Protein AF-0000000079810334 (afdb_homodimer)

Secondary structure (DSSP, 8-state):
------EEEEEEEEEES-HHHHHHHHHHHHHTTS-SEEEEEEEEEEEEETTEEEEEEEEEEEEEE-GGGHHHHHHHHHHH-SSSS---EEEEEEE-HHHHHHHHHHH-TT-/------EEEEEEEEEES-HHHHHHHHHHHHHTTS-SEEEEEEEEEEEEETTEEEEEEEEEEEEEE-GGGHHHHHHHHHHH-SSSS---EEEEEEE-HHHHHHHHHHH-TT-

Sequence (222 aa):
MTSALDAQIAVVTTTMGDAAAAHRLASGAVQARLAACVQVEAITSHYVWQGVQQAEAEWRLVCKTLLSAAPALRDWLRAQHPYEVPQLLTHAVQAEQDYVQWVAQQVDPLRMTSALDAQIAVVTTTMGDAAAAHRLASGAVQARLAACVQVEAITSHYVWQGVQQAEAEWRLVCKTLLSAAPALRDWLRAQHPYEVPQLLTHAVQAEQDYVQWVAQQVDPLR

Structure (mmCIF, N/CA/C/O backbone):
data_AF-0000000079810334-model_v1
#
loop_
_entity.id
_entity.type
_entity.pdbx_description
1 polymer 'Periplasmic divalent cation tolerance protein'
#
loop_
_atom_site.group_PDB
_atom_site.id
_atom_site.type_symbol
_atom_site.label_atom_id
_atom_site.label_alt_id
_atom_site.label_comp_id
_atom_site.label_asym_id
_atom_site.label_entity_id
_atom_site.label_seq_id
_atom_site.pdbx_PDB_ins_code
_atom_site.Cartn_x
_atom_site.Cartn_y
_atom_site.Cartn_z
_atom_site.occupancy
_atom_site.B_iso_or_equiv
_atom_site.auth_seq_id
_atom_site.auth_comp_id
_atom_site.auth_asym_id
_atom_site.auth_atom_id
_atom_site.pdbx_PDB_model_num
ATOM 1 N N . MET A 1 1 ? 21.141 7.754 26.281 1 35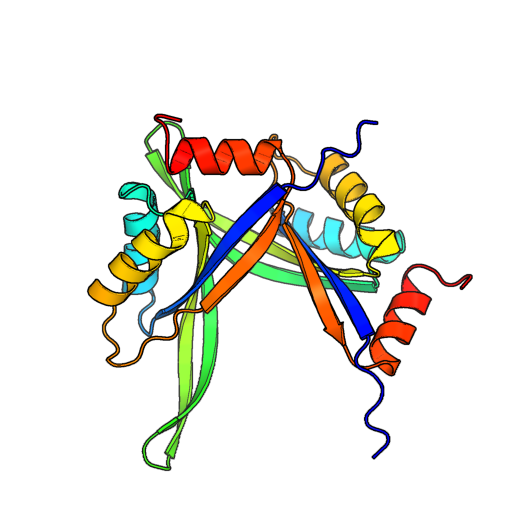.88 1 MET A N 1
ATOM 2 C CA . MET A 1 1 ? 20.484 8.008 25 1 35.88 1 MET A CA 1
ATOM 3 C C . MET A 1 1 ? 18.984 8.156 25.172 1 35.88 1 MET A C 1
ATOM 5 O O . MET A 1 1 ? 18.312 7.25 25.672 1 35.88 1 MET A O 1
ATOM 9 N N . THR A 1 2 ? 18.469 9.305 25.516 1 42.72 2 THR A N 1
ATOM 10 C CA . THR A 1 2 ? 17.094 9.562 25.922 1 42.72 2 THR A CA 1
ATOM 11 C C . THR A 1 2 ? 16.109 8.805 25.031 1 42.72 2 THR A C 1
ATOM 13 O O . THR A 1 2 ? 16.203 8.883 23.812 1 42.72 2 THR A O 1
ATOM 16 N N . SER A 1 3 ? 15.781 7.641 25.281 1 45.09 3 SER A N 1
ATOM 17 C CA . SER A 1 3 ? 14.766 6.758 24.719 1 45.09 3 SER A CA 1
ATOM 18 C C . SER A 1 3 ? 13.547 7.547 24.25 1 45.09 3 SER A C 1
ATOM 20 O O . SER A 1 3 ? 12.734 7.984 25.062 1 45.09 3 SER A O 1
ATOM 22 N N . ALA A 1 4 ? 13.734 8.656 23.484 1 51.31 4 ALA A N 1
ATOM 23 C CA . ALA A 1 4 ? 12.672 9.586 23.094 1 51.31 4 ALA A CA 1
ATOM 24 C C . ALA A 1 4 ? 11.391 8.844 22.75 1 51.31 4 ALA A C 1
ATOM 26 O O . ALA A 1 4 ? 11.438 7.766 22.141 1 51.31 4 ALA A O 1
ATOM 27 N N . LEU A 1 5 ? 10.453 8.977 23.609 1 59.34 5 LEU A N 1
ATOM 28 C CA . LEU A 1 5 ? 9.094 8.453 23.578 1 59.34 5 LEU A CA 1
ATOM 29 C C . LEU A 1 5 ? 8.562 8.414 22.156 1 59.34 5 LEU A C 1
ATOM 31 O O . LEU A 1 5 ? 8.539 9.438 21.469 1 59.34 5 LEU A O 1
ATOM 35 N N . ASP A 1 6 ? 8.641 7.266 21.469 1 69.38 6 ASP A N 1
ATOM 36 C CA . ASP A 1 6 ? 8.117 6.988 20.141 1 69.38 6 ASP A CA 1
ATOM 37 C C . ASP A 1 6 ? 6.73 7.594 19.953 1 69.38 6 ASP A C 1
ATOM 39 O O . ASP A 1 6 ? 5.891 7.508 20.859 1 69.38 6 ASP A O 1
ATOM 43 N N . ALA A 1 7 ? 6.582 8.711 19.203 1 92.12 7 ALA A N 1
ATOM 44 C CA . ALA A 1 7 ? 5.301 9.258 18.75 1 92.12 7 ALA A CA 1
ATOM 45 C C . ALA A 1 7 ? 4.879 8.633 17.422 1 92.12 7 ALA A C 1
ATOM 47 O O . ALA A 1 7 ? 5.477 7.656 16.984 1 92.12 7 ALA A O 1
ATOM 48 N N . GLN A 1 8 ? 3.648 9.086 17.047 1 96.75 8 GLN A N 1
ATOM 49 C CA . GLN A 1 8 ? 3.148 8.484 15.812 1 96.75 8 GLN A CA 1
ATOM 50 C C . GLN A 1 8 ? 2.875 9.547 14.75 1 96.75 8 GLN A C 1
ATOM 52 O O . GLN A 1 8 ? 2.559 10.688 15.078 1 96.75 8 GLN A O 1
ATOM 57 N N . ILE A 1 9 ? 3.045 9.219 13.539 1 97.69 9 ILE A N 1
ATOM 58 C CA . ILE A 1 9 ? 2.543 9.977 12.398 1 97.69 9 ILE A CA 1
ATOM 59 C C . ILE A 1 9 ? 1.627 9.094 11.555 1 97.69 9 ILE A C 1
ATOM 61 O O . ILE A 1 9 ? 1.505 7.891 11.812 1 97.69 9 ILE A O 1
ATOM 65 N N . ALA A 1 10 ? 0.952 9.75 10.625 1 98.31 10 ALA A N 1
ATOM 66 C CA . ALA A 1 10 ? 0.112 9.023 9.68 1 98.31 10 ALA A CA 1
ATOM 67 C C . ALA A 1 10 ? 0.822 8.844 8.336 1 98.31 10 ALA A C 1
ATOM 69 O O 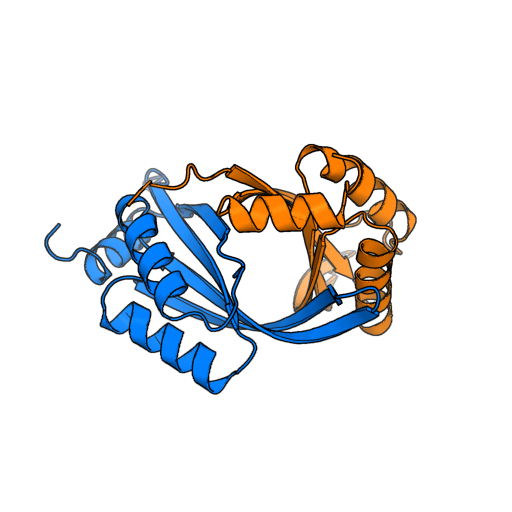. ALA A 1 10 ? 1.494 9.766 7.859 1 98.31 10 ALA A O 1
ATOM 70 N N . VAL A 1 11 ? 0.626 7.711 7.758 1 98.75 11 VAL A N 1
ATOM 71 C CA . VAL A 1 11 ? 1.013 7.461 6.371 1 98.75 11 VAL A CA 1
ATOM 72 C C . VAL A 1 11 ? -0.231 7.191 5.527 1 98.75 11 VAL A C 1
ATOM 74 O O . VAL A 1 11 ? -1.013 6.289 5.836 1 98.75 11 VAL A O 1
ATOM 77 N N . VAL A 1 12 ? -0.446 8.039 4.52 1 98.69 12 VAL A N 1
ATOM 78 C CA . VAL A 1 12 ? -1.525 7.863 3.555 1 98.69 12 VAL A CA 1
ATOM 79 C C . VAL A 1 12 ? -0.948 7.426 2.209 1 98.69 12 VAL A C 1
ATOM 81 O O . VAL A 1 12 ? -0.05 8.078 1.671 1 98.69 12 VAL A O 1
ATOM 84 N N . THR A 1 13 ? -1.47 6.297 1.698 1 98.75 13 THR A N 1
ATOM 85 C CA . THR A 1 13 ? -0.97 5.773 0.431 1 98.75 13 THR A CA 1
ATOM 86 C C . THR A 1 13 ? -2.078 5.75 -0.618 1 98.75 13 THR A C 1
ATOM 88 O O . THR A 1 13 ? -3.221 5.402 -0.314 1 98.75 13 THR A O 1
ATOM 91 N N . THR A 1 14 ? -1.746 6.168 -1.784 1 98.62 14 THR A N 1
ATOM 92 C CA . THR A 1 14 ? -2.633 6.094 -2.939 1 98.62 14 THR A CA 1
ATOM 93 C C . THR A 1 14 ? -1.849 5.754 -4.203 1 98.62 14 THR A C 1
ATOM 95 O O . THR A 1 14 ? -0.631 5.566 -4.152 1 98.62 14 THR A O 1
ATOM 98 N N . THR A 1 15 ? -2.566 5.496 -5.301 1 98.25 15 THR A N 1
ATOM 99 C CA . THR A 1 15 ? -1.93 5.137 -6.562 1 98.25 15 THR A CA 1
ATOM 100 C C . THR A 1 15 ? -2.529 5.934 -7.719 1 98.25 15 THR A C 1
ATOM 102 O O . THR A 1 15 ? -3.711 6.285 -7.688 1 98.25 15 THR A O 1
ATOM 105 N N . MET A 1 16 ? -1.657 6.25 -8.648 1 97.31 16 MET A N 1
ATOM 106 C CA . MET A 1 16 ? -2.039 6.961 -9.859 1 97.31 16 MET A CA 1
ATOM 107 C C . MET A 1 16 ? -1.659 6.16 -11.102 1 97.31 16 MET A C 1
ATOM 109 O O . MET A 1 16 ? -0.643 5.461 -11.109 1 97.31 16 MET A O 1
ATOM 113 N N . GLY A 1 17 ? -2.457 6.379 -12.18 1 97.12 17 GLY A N 1
ATOM 114 C CA . GLY A 1 17 ? -2.178 5.668 -13.422 1 97.12 17 GLY A CA 1
ATOM 115 C C . GLY A 1 17 ? -1.241 6.426 -14.344 1 97.12 17 GLY A C 1
ATOM 116 O O . GLY A 1 17 ? -0.851 5.918 -15.398 1 97.12 17 GLY A O 1
ATOM 117 N N . ASP A 1 18 ? -0.857 7.684 -13.922 1 96.62 18 ASP A N 1
ATOM 118 C CA . ASP A 1 18 ? -0.036 8.578 -14.742 1 96.62 18 ASP A CA 1
ATOM 119 C C . ASP A 1 18 ? 1.112 9.164 -13.922 1 96.62 18 ASP A C 1
ATOM 121 O O . ASP A 1 18 ? 0.895 9.711 -12.844 1 96.62 18 ASP A O 1
ATOM 125 N N . ALA A 1 19 ? 2.295 8.992 -14.508 1 97.5 19 ALA A N 1
ATOM 126 C CA . ALA A 1 19 ? 3.486 9.406 -13.773 1 97.5 19 ALA A CA 1
ATOM 127 C C . ALA A 1 19 ? 3.48 10.914 -13.531 1 97.5 19 ALA A C 1
ATOM 129 O O . ALA A 1 19 ? 3.758 11.367 -12.414 1 97.5 19 ALA A O 1
ATOM 130 N N . ALA A 1 20 ? 3.258 11.695 -14.562 1 97.88 20 ALA A N 1
ATOM 131 C CA . ALA A 1 20 ? 3.268 13.148 -14.438 1 97.88 20 ALA A CA 1
ATOM 132 C C . ALA A 1 20 ? 2.223 13.617 -13.422 1 97.88 20 ALA A C 1
ATOM 134 O O . ALA A 1 20 ? 2.49 14.508 -12.609 1 97.88 20 ALA A O 1
ATOM 135 N N . ALA A 1 21 ? 1.07 13.031 -13.477 1 97.06 21 ALA A N 1
ATOM 136 C CA . ALA A 1 21 ? 0.009 13.367 -12.523 1 97.06 21 ALA A CA 1
ATOM 137 C C . ALA A 1 21 ? 0.42 13.016 -11.102 1 97.06 21 ALA A C 1
ATOM 139 O O . ALA A 1 21 ? 0.143 13.773 -10.164 1 97.06 21 ALA A O 1
ATOM 140 N N . ALA A 1 22 ? 1.037 11.836 -10.938 1 98.19 22 ALA A N 1
ATOM 141 C CA . ALA A 1 22 ? 1.499 11.414 -9.617 1 98.19 22 ALA A CA 1
ATOM 142 C C . ALA A 1 22 ? 2.455 12.445 -9.016 1 98.19 22 ALA A C 1
ATOM 144 O O . ALA A 1 22 ? 2.311 12.82 -7.852 1 98.19 22 ALA A O 1
ATOM 145 N N . HIS A 1 23 ? 3.395 12.867 -9.797 1 98.44 23 HIS A N 1
ATOM 146 C CA . HIS A 1 23 ? 4.379 13.828 -9.312 1 98.44 23 HIS A CA 1
ATOM 147 C C . HIS A 1 23 ? 3.738 15.188 -9.047 1 98.44 23 HIS A C 1
ATOM 149 O O . HIS A 1 23 ? 4.094 15.859 -8.078 1 98.44 23 HIS A O 1
ATOM 155 N N . ARG A 1 24 ? 2.828 15.578 -9.867 1 98 24 ARG A N 1
ATOM 156 C CA . ARG A 1 24 ? 2.111 16.828 -9.641 1 98 24 ARG A CA 1
ATOM 157 C C . ARG A 1 24 ? 1.325 16.781 -8.336 1 98 24 ARG A C 1
ATOM 159 O O . ARG A 1 24 ? 1.332 17.75 -7.566 1 98 24 ARG A O 1
ATOM 166 N N . LEU A 1 25 ? 0.658 15.695 -8.156 1 97.81 25 LEU A N 1
ATOM 167 C CA . LEU A 1 25 ? -0.123 15.531 -6.938 1 97.81 25 LEU A CA 1
ATOM 168 C C . LEU A 1 25 ? 0.78 15.539 -5.707 1 97.81 25 LEU A C 1
ATOM 170 O O . LEU A 1 25 ? 0.439 16.141 -4.688 1 97.81 25 LEU A O 1
ATOM 174 N N . ALA A 1 26 ? 1.918 14.852 -5.809 1 98.56 26 ALA A N 1
ATOM 175 C CA . ALA A 1 26 ? 2.883 14.82 -4.711 1 98.56 26 ALA A CA 1
ATOM 176 C C . ALA A 1 26 ? 3.35 16.219 -4.348 1 98.56 26 ALA A C 1
ATOM 178 O O . ALA A 1 26 ? 3.291 16.625 -3.182 1 98.56 26 ALA A O 1
ATOM 179 N N . SER A 1 27 ? 3.76 16.938 -5.367 1 98.5 27 SER A N 1
ATOM 180 C CA . SER A 1 27 ? 4.215 18.297 -5.16 1 98.5 27 SER A CA 1
ATOM 181 C C . SER A 1 27 ? 3.098 19.188 -4.609 1 98.5 27 SER A C 1
ATOM 183 O O . SER A 1 27 ? 3.328 20 -3.721 1 98.5 27 SER A O 1
ATOM 185 N N . GLY A 1 28 ? 1.933 19.016 -5.105 1 98.31 28 GLY A N 1
ATOM 186 C CA . GLY A 1 28 ? 0.787 19.781 -4.66 1 98.31 28 GLY A CA 1
ATOM 187 C C . GLY A 1 28 ? 0.45 19.562 -3.197 1 98.31 28 GLY A C 1
ATOM 188 O O . GLY A 1 28 ? 0.139 20.516 -2.477 1 98.31 28 GLY A O 1
ATOM 189 N N . ALA A 1 29 ? 0.488 18.344 -2.713 1 98.5 29 ALA A N 1
ATOM 190 C CA . ALA A 1 29 ? 0.175 18.016 -1.325 1 98.5 29 ALA A CA 1
ATOM 191 C C . ALA A 1 29 ? 1.155 18.688 -0.367 1 98.5 29 ALA A C 1
ATOM 193 O O . ALA A 1 29 ? 0.759 19.172 0.693 1 98.5 29 ALA A O 1
ATOM 194 N N . VAL A 1 30 ? 2.416 18.688 -0.793 1 98.56 30 VAL A N 1
ATOM 195 C CA . VAL A 1 30 ? 3.449 19.297 0.035 1 98.56 30 VAL A 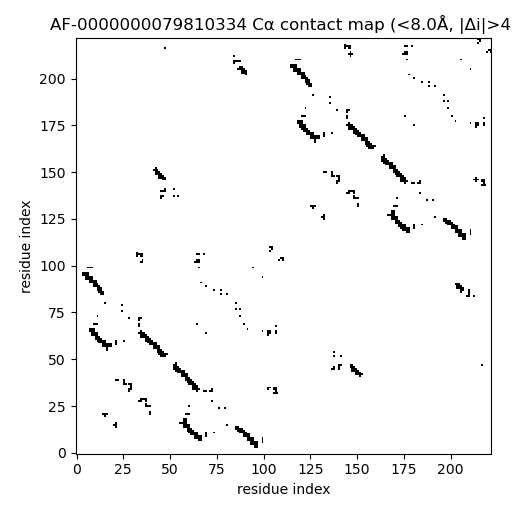CA 1
ATOM 196 C C . VAL A 1 30 ? 3.287 20.812 0.031 1 98.56 30 VAL A C 1
ATOM 198 O O . VAL A 1 30 ? 3.348 21.453 1.084 1 98.56 30 VAL A O 1
ATOM 201 N N . GLN A 1 31 ? 3.014 21.375 -1.113 1 97.94 31 GLN A N 1
ATOM 202 C CA . GLN A 1 31 ? 2.852 22.812 -1.244 1 97.94 31 GLN A CA 1
ATOM 203 C C . GLN A 1 31 ? 1.64 23.297 -0.457 1 97.94 31 GLN A C 1
ATOM 205 O O . GLN A 1 31 ? 1.667 24.391 0.121 1 97.94 31 GLN A O 1
ATOM 210 N N . ALA A 1 32 ? 0.596 22.531 -0.434 1 97.31 32 ALA A N 1
ATOM 211 C CA . ALA A 1 32 ? -0.634 22.875 0.277 1 97.31 32 ALA A CA 1
ATOM 212 C C . ALA A 1 32 ? -0.489 22.625 1.775 1 97.31 32 ALA A C 1
ATOM 214 O O . ALA A 1 32 ? -1.427 22.844 2.543 1 97.31 32 ALA A O 1
ATOM 215 N N . ARG A 1 33 ? 0.674 22.016 2.223 1 97.81 33 ARG A N 1
ATOM 216 C CA . ARG A 1 33 ? 1.001 21.703 3.609 1 97.81 33 ARG A CA 1
ATOM 217 C C . ARG A 1 33 ? 0.062 20.641 4.168 1 97.81 33 ARG A C 1
ATOM 219 O O . ARG A 1 33 ? -0.302 20.672 5.344 1 97.81 33 ARG A O 1
ATOM 226 N N . LEU A 1 34 ? -0.36 19.781 3.25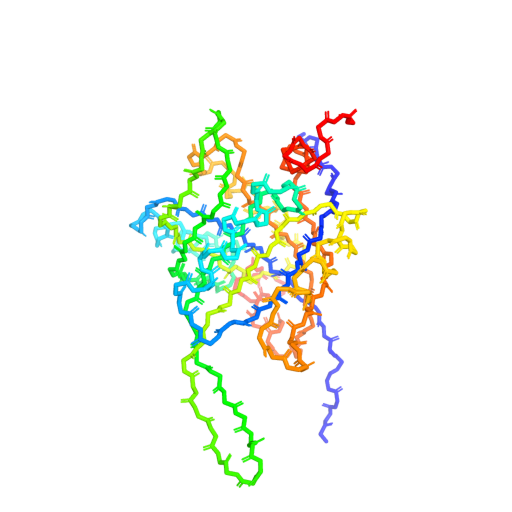8 1 98.38 34 LEU A N 1
ATOM 227 C CA . LEU A 1 34 ? -1.201 18.656 3.668 1 98.38 34 LEU A CA 1
ATOM 228 C C . LEU A 1 34 ? -0.352 17.438 4.02 1 98.38 34 LEU A C 1
ATOM 230 O O . LEU A 1 34 ? -0.777 16.594 4.801 1 98.38 34 LEU A O 1
ATOM 234 N N . ALA A 1 35 ? 0.812 17.344 3.449 1 98.75 35 ALA A N 1
ATOM 235 C CA . ALA A 1 35 ? 1.829 16.344 3.748 1 98.75 35 ALA A CA 1
ATOM 236 C C . ALA A 1 35 ? 3.203 16.984 3.91 1 98.75 35 ALA A C 1
ATOM 238 O O . ALA A 1 35 ? 3.527 17.953 3.223 1 98.75 35 ALA A O 1
ATOM 239 N N . ALA A 1 36 ? 3.986 16.406 4.836 1 98.75 36 ALA A N 1
ATOM 240 C CA . ALA A 1 36 ? 5.344 16.906 5.027 1 98.75 36 ALA A CA 1
ATOM 241 C C . ALA A 1 36 ? 6.285 16.375 3.949 1 98.75 36 ALA A C 1
ATOM 243 O O . ALA A 1 36 ? 7.223 17.062 3.539 1 98.75 36 ALA A O 1
ATOM 244 N N . CYS A 1 37 ? 6.066 15.227 3.508 1 98.69 37 CYS A N 1
ATOM 245 C CA . CYS A 1 37 ? 6.871 14.5 2.533 1 98.69 37 CYS A CA 1
ATOM 246 C C . CYS A 1 37 ? 6.023 13.5 1.762 1 98.69 37 CYS A C 1
ATOM 248 O O . CYS A 1 37 ? 5.184 12.812 2.346 1 98.69 37 CYS A O 1
ATOM 250 N N . VAL A 1 38 ? 6.219 13.445 0.47 1 98.81 38 VAL A N 1
ATOM 251 C CA . VAL A 1 38 ? 5.551 12.453 -0.37 1 98.81 38 VAL A CA 1
ATOM 252 C C . VAL A 1 38 ? 6.578 11.742 -1.248 1 98.81 38 VAL A C 1
ATOM 254 O O . VAL A 1 38 ? 7.355 12.391 -1.954 1 98.81 38 VAL A O 1
ATOM 257 N N . GLN A 1 39 ? 6.609 10.414 -1.177 1 98.62 39 GLN A N 1
ATOM 258 C CA . GLN A 1 39 ? 7.43 9.578 -2.049 1 98.62 39 GLN A CA 1
ATOM 259 C C . GLN A 1 39 ? 6.59 8.961 -3.168 1 98.62 39 GLN A C 1
ATOM 261 O O . GLN A 1 39 ? 5.441 8.57 -2.947 1 98.62 39 GLN A O 1
ATOM 266 N N . VAL A 1 40 ? 7.16 8.906 -4.371 1 98.69 40 VAL A N 1
ATOM 267 C CA . VAL A 1 40 ? 6.512 8.289 -5.527 1 98.69 40 VAL A CA 1
ATOM 268 C C . VAL A 1 40 ? 7.312 7.074 -5.984 1 98.69 40 VAL A C 1
ATOM 270 O O . VAL A 1 40 ? 8.531 7.156 -6.164 1 98.69 40 VAL A O 1
ATOM 273 N N . GLU A 1 41 ? 6.605 5.945 -6.109 1 98 41 GLU A N 1
ATOM 274 C CA . GLU A 1 41 ? 7.234 4.691 -6.512 1 98 41 GLU A CA 1
ATOM 275 C C . GLU A 1 41 ? 6.496 4.055 -7.688 1 98 41 GLU A C 1
ATOM 277 O O . GLU A 1 41 ? 5.266 4.062 -7.727 1 98 41 GLU A O 1
ATOM 282 N N . ALA A 1 42 ? 7.324 3.537 -8.633 1 98.12 42 ALA A N 1
ATOM 283 C CA . ALA A 1 42 ? 6.711 2.777 -9.719 1 98.12 42 ALA A CA 1
ATOM 284 C C . ALA A 1 42 ? 6.328 1.373 -9.258 1 98.12 42 ALA A C 1
ATOM 286 O O . ALA A 1 42 ? 7.117 0.694 -8.594 1 98.12 42 ALA A O 1
ATOM 287 N N . ILE A 1 43 ? 5.09 0.958 -9.648 1 98.31 43 ILE A N 1
ATOM 288 C CA . ILE A 1 43 ? 4.594 -0.369 -9.305 1 98.31 43 ILE A CA 1
ATOM 289 C C . ILE A 1 43 ? 3.801 -0.947 -10.477 1 98.31 43 ILE A C 1
ATOM 291 O O . ILE A 1 43 ? 3.541 -0.252 -11.461 1 98.31 43 ILE A O 1
ATOM 295 N N . THR A 1 44 ? 3.525 -2.205 -10.391 1 98.56 44 THR A N 1
ATOM 296 C CA . THR A 1 44 ? 2.531 -2.857 -11.234 1 98.56 44 THR A CA 1
ATOM 297 C C . THR A 1 44 ? 1.359 -3.363 -10.398 1 98.56 44 THR A C 1
ATOM 299 O O . THR A 1 44 ? 1.556 -4.082 -9.414 1 98.56 44 THR A O 1
ATOM 302 N N . SER A 1 45 ? 0.174 -3 -10.758 1 98.31 45 SER A N 1
ATOM 303 C CA . SER A 1 45 ? -1.022 -3.438 -10.047 1 98.31 45 SER A CA 1
ATOM 304 C C . SER A 1 45 ? -1.744 -4.543 -10.812 1 98.31 45 SER A C 1
ATOM 306 O O . SER A 1 45 ? -2.006 -4.41 -12.008 1 98.31 45 SER A O 1
ATOM 308 N N . HIS A 1 46 ? -2.09 -5.605 -10.109 1 98.69 46 HIS A N 1
ATOM 309 C CA . HIS A 1 46 ? -2.877 -6.715 -10.633 1 98.69 46 HIS A CA 1
ATOM 310 C C . HIS A 1 46 ? -4.273 -6.742 -10.023 1 98.69 46 HIS A C 1
ATOM 312 O O . HIS A 1 46 ? -4.418 -6.684 -8.797 1 98.69 46 HIS A O 1
ATOM 318 N N . TYR A 1 47 ? -5.246 -6.859 -10.82 1 97.31 47 TYR A N 1
ATOM 319 C CA . TYR A 1 47 ? -6.641 -6.941 -10.398 1 97.31 47 TYR A CA 1
ATOM 320 C C . TYR A 1 47 ? -7.523 -7.453 -11.523 1 97.31 47 TYR A C 1
ATOM 322 O O . TYR A 1 47 ? -7.051 -7.672 -12.641 1 97.31 47 TYR A O 1
ATOM 330 N N . VAL A 1 48 ? -8.797 -7.699 -11.219 1 95.44 48 VAL A N 1
ATOM 331 C CA . VAL A 1 48 ? -9.766 -8.109 -12.234 1 95.44 48 VAL A CA 1
ATOM 332 C C . VAL A 1 48 ? -10.789 -7 -12.453 1 95.44 48 VAL A C 1
ATOM 334 O O . VAL A 1 48 ? -11.305 -6.422 -11.492 1 95.44 48 VAL A O 1
ATOM 337 N N . TRP A 1 49 ? -10.953 -6.652 -13.68 1 90.69 49 TRP A N 1
ATOM 338 C CA . TRP A 1 49 ? -11.93 -5.656 -14.094 1 90.69 49 TRP A CA 1
ATOM 339 C C . TRP A 1 49 ? -12.836 -6.207 -15.188 1 90.69 49 TRP A C 1
ATOM 341 O O . TRP A 1 49 ? -12.375 -6.527 -16.281 1 90.69 49 TRP A O 1
ATOM 351 N N . GLN A 1 50 ? -14.156 -6.277 -14.797 1 89.56 50 GLN A N 1
ATOM 352 C CA . GLN A 1 50 ? -15.141 -6.828 -15.727 1 89.56 50 GLN A CA 1
ATOM 353 C C . GLN A 1 50 ? -14.734 -8.219 -16.203 1 89.56 50 GLN A C 1
ATOM 355 O O . GLN A 1 50 ? -14.75 -8.508 -17.391 1 89.56 50 GLN A O 1
ATOM 360 N N . GLY A 1 51 ? -14.141 -8.961 -15.375 1 90.81 51 GLY A N 1
ATOM 361 C CA . GLY A 1 51 ? -13.812 -10.359 -15.602 1 90.81 51 GLY A CA 1
ATOM 362 C C . GLY A 1 51 ? -12.461 -10.555 -16.266 1 90.81 51 GLY A C 1
ATOM 363 O O . GLY A 1 51 ? -12.031 -11.688 -16.484 1 90.81 51 GLY A O 1
ATOM 364 N N . VAL A 1 52 ? -11.789 -9.5 -16.547 1 94.88 52 VAL A N 1
ATOM 365 C CA . VAL A 1 52 ? -10.523 -9.594 -17.266 1 94.88 52 VAL A CA 1
ATOM 366 C C . VAL A 1 52 ? -9.375 -9.25 -16.328 1 94.88 52 VAL A C 1
ATOM 368 O O . VAL A 1 52 ? -9.43 -8.258 -15.594 1 94.88 52 VAL A O 1
ATOM 371 N N . GLN A 1 53 ? -8.359 -10.102 -16.359 1 96.19 53 GLN A N 1
ATOM 372 C CA . GLN A 1 53 ? -7.148 -9.867 -15.578 1 96.19 53 GLN A CA 1
ATOM 373 C C . GLN A 1 53 ? -6.395 -8.641 -16.078 1 96.19 53 GLN A C 1
ATOM 375 O O . GLN A 1 53 ? -6.121 -8.523 -17.281 1 96.19 53 GLN A O 1
ATOM 380 N N . GLN A 1 54 ? -6.102 -7.73 -15.109 1 96.31 54 GLN A N 1
ATOM 381 C CA . GLN A 1 54 ? -5.324 -6.539 -15.43 1 96.31 54 GLN A CA 1
ATOM 382 C C . GLN A 1 54 ? -3.951 -6.578 -14.766 1 96.31 54 GLN A C 1
ATOM 384 O O . GLN A 1 54 ? -3.816 -7.066 -13.641 1 96.31 54 GLN A O 1
ATOM 389 N N . ALA A 1 55 ? -2.959 -6.156 -15.5 1 97.44 55 ALA A N 1
ATOM 390 C CA . ALA A 1 55 ? -1.633 -5.801 -15 1 97.44 55 ALA A CA 1
ATOM 391 C C . ALA A 1 55 ? -1.208 -4.422 -15.5 1 97.44 55 ALA A C 1
ATOM 393 O O . ALA A 1 55 ? -0.719 -4.289 -16.625 1 97.44 55 ALA A O 1
ATOM 394 N N . GLU A 1 56 ? -1.359 -3.418 -14.617 1 97.31 56 GLU A N 1
ATOM 395 C CA . GLU A 1 56 ? -1.176 -2.049 -15.086 1 97.3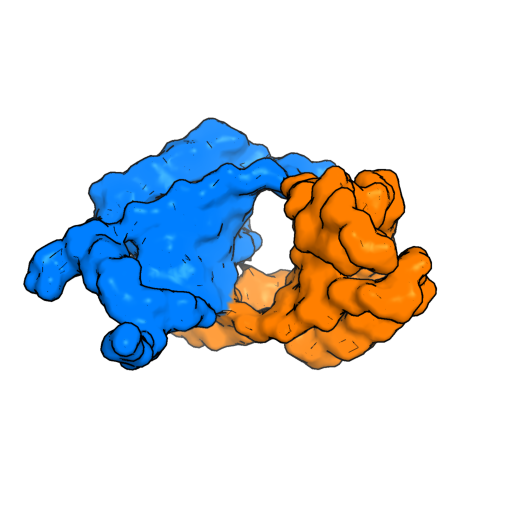1 56 GLU A CA 1
ATOM 396 C C . GLU A 1 56 ? -0.048 -1.352 -14.336 1 97.31 56 GLU A C 1
ATOM 398 O O . GLU A 1 56 ? 0.097 -1.528 -13.125 1 97.31 56 GLU A O 1
ATOM 403 N N . ALA A 1 57 ? 0.741 -0.61 -15.109 1 97.81 57 ALA A N 1
ATOM 404 C CA . ALA A 1 57 ? 1.702 0.283 -14.461 1 97.81 57 ALA A CA 1
ATOM 405 C C . ALA A 1 57 ? 0.99 1.355 -13.641 1 97.81 57 ALA A C 1
ATOM 407 O O . ALA A 1 57 ? 0.019 1.957 -14.109 1 97.81 57 ALA A O 1
ATOM 408 N N . GLU A 1 58 ? 1.4 1.496 -12.422 1 98.25 58 GLU A N 1
ATOM 409 C CA . GLU A 1 58 ? 0.918 2.551 -11.539 1 98.25 58 GLU A CA 1
ATOM 410 C C . GLU A 1 58 ? 2.068 3.195 -10.766 1 98.25 58 GLU A C 1
ATOM 412 O O . GLU A 1 58 ? 3.193 2.691 -10.789 1 98.25 58 GLU A O 1
ATOM 417 N N . TRP A 1 59 ? 1.771 4.344 -10.195 1 98.62 59 TRP A N 1
ATOM 418 C CA . TRP A 1 59 ? 2.688 5.059 -9.312 1 98.62 59 TRP A CA 1
ATOM 419 C C . TRP A 1 59 ? 2.068 5.258 -7.93 1 98.62 59 TRP A C 1
ATOM 421 O O . TRP A 1 59 ? 1.004 5.863 -7.801 1 98.62 59 TRP A O 1
ATOM 431 N N . ARG A 1 60 ? 2.719 4.695 -6.969 1 98.75 60 ARG A N 1
ATOM 432 C CA . ARG A 1 60 ? 2.244 4.781 -5.594 1 98.75 60 ARG A CA 1
ATOM 433 C C . ARG A 1 60 ? 2.785 6.027 -4.902 1 98.75 60 ARG A C 1
ATOM 435 O O . ARG A 1 60 ? 3.98 6.316 -4.98 1 98.75 60 ARG A O 1
ATOM 442 N N . LEU A 1 61 ? 1.929 6.809 -4.305 1 98.81 61 LEU A N 1
ATOM 443 C CA . LEU A 1 61 ? 2.311 7.914 -3.434 1 98.81 61 LEU A CA 1
ATOM 444 C C . LEU A 1 61 ? 2.275 7.488 -1.97 1 98.81 61 LEU A C 1
ATOM 446 O O . LEU A 1 61 ? 1.273 6.945 -1.5 1 98.81 61 LEU A O 1
ATOM 450 N N . VAL A 1 62 ? 3.348 7.652 -1.277 1 98.88 62 VAL A N 1
ATOM 451 C CA . VAL A 1 62 ? 3.451 7.422 0.16 1 98.88 62 VAL A CA 1
ATOM 452 C C . VAL A 1 62 ? 3.602 8.758 0.887 1 98.88 62 VAL A C 1
ATOM 454 O O . VAL A 1 62 ? 4.68 9.352 0.884 1 98.88 62 VAL A O 1
ATOM 457 N N . CYS A 1 63 ? 2.541 9.195 1.587 1 98.88 63 CYS A N 1
ATOM 458 C CA . CYS A 1 63 ? 2.469 10.531 2.168 1 98.88 63 CYS A CA 1
ATOM 459 C C . CYS A 1 63 ? 2.611 10.469 3.686 1 98.88 63 CYS A C 1
ATOM 461 O O . CYS A 1 63 ? 1.859 9.766 4.355 1 98.88 63 CYS A O 1
ATOM 463 N N . LYS A 1 64 ? 3.525 11.141 4.238 1 98.81 64 LYS A N 1
ATOM 464 C CA . LYS A 1 64 ? 3.691 11.273 5.684 1 98.81 64 LYS A CA 1
ATOM 465 C C . LYS A 1 64 ? 3.088 12.578 6.191 1 98.81 64 LYS A C 1
ATOM 467 O O . LYS A 1 64 ? 3.348 13.641 5.629 1 98.81 64 LYS A O 1
ATOM 472 N N . THR A 1 65 ? 2.236 12.531 7.164 1 98.44 65 THR A N 1
ATOM 473 C CA . THR A 1 65 ? 1.588 13.695 7.762 1 98.44 65 THR A CA 1
ATOM 474 C C . THR A 1 65 ? 1.237 13.438 9.219 1 98.44 65 THR A C 1
ATOM 476 O O . THR A 1 65 ? 1.597 12.391 9.773 1 98.44 65 THR A O 1
ATOM 479 N N . LEU A 1 66 ? 0.646 14.391 9.875 1 97.25 66 LEU A N 1
ATOM 480 C CA . LEU A 1 66 ? 0.162 14.203 11.242 1 97.25 66 LEU A CA 1
ATOM 481 C C . LEU A 1 66 ? -1.123 13.383 11.258 1 97.25 66 LEU A C 1
ATOM 483 O O . LEU A 1 66 ? -1.91 13.438 10.305 1 97.25 66 LEU A O 1
ATOM 487 N N . LEU A 1 67 ? -1.288 12.656 12.328 1 96.62 67 LEU A N 1
ATOM 488 C CA . LEU A 1 67 ? -2.537 11.922 12.5 1 96.62 67 LEU A CA 1
ATOM 489 C C . LEU A 1 67 ? -3.738 12.859 12.367 1 96.62 67 LEU A C 1
ATOM 491 O O . LEU A 1 67 ? -4.73 12.516 11.719 1 96.62 67 LEU A O 1
ATOM 495 N N . SER A 1 68 ? -3.645 14.047 12.93 1 95.44 68 SER A N 1
ATOM 496 C CA . SER A 1 68 ? -4.742 15.008 12.945 1 95.44 68 SER A CA 1
ATOM 497 C C . SER A 1 68 ? -4.977 15.602 11.555 1 95.44 68 SER A C 1
ATOM 499 O O . SER A 1 68 ? -6.066 16.094 11.266 1 95.44 68 SER A O 1
ATOM 501 N N . ALA A 1 69 ? -4.043 15.57 10.656 1 96.88 69 ALA A N 1
ATOM 502 C CA . ALA A 1 69 ? -4.137 16.188 9.336 1 96.88 69 ALA A CA 1
ATOM 503 C C . ALA A 1 69 ? -4.516 15.164 8.273 1 96.88 69 ALA A C 1
ATOM 505 O O . ALA A 1 69 ? -4.836 15.523 7.137 1 96.88 69 ALA A O 1
ATOM 506 N N . ALA A 1 70 ? -4.508 13.914 8.609 1 97.38 70 ALA A N 1
ATOM 507 C CA . ALA A 1 70 ? -4.707 12.82 7.656 1 97.38 70 ALA A CA 1
ATOM 508 C C . ALA A 1 70 ? -6.074 12.922 6.984 1 97.38 70 ALA A C 1
ATOM 510 O O . ALA A 1 70 ? -6.191 12.742 5.77 1 97.38 70 ALA A O 1
ATOM 511 N N . PRO A 1 71 ? -7.156 13.25 7.707 1 96.75 71 PRO A N 1
ATOM 512 C CA . PRO A 1 71 ? -8.461 13.359 7.043 1 96.75 71 PRO A CA 1
ATOM 513 C C . PRO A 1 71 ? -8.484 14.438 5.969 1 96.75 71 PRO A C 1
ATOM 515 O O . PRO A 1 71 ? -9.023 14.227 4.879 1 96.75 71 PRO A O 1
ATOM 518 N N . ALA A 1 72 ? -7.891 15.539 6.293 1 97.44 72 ALA A N 1
ATOM 519 C CA . ALA A 1 72 ? -7.855 16.625 5.309 1 97.44 72 ALA A CA 1
ATOM 520 C C . ALA A 1 72 ? -7.062 16.219 4.074 1 97.44 72 ALA A C 1
ATOM 522 O O . ALA A 1 72 ? -7.453 16.531 2.945 1 97.44 72 ALA A O 1
ATOM 523 N N . LEU A 1 73 ? -5.941 15.586 4.262 1 98.06 73 LEU A N 1
ATOM 524 C CA . LEU A 1 73 ? -5.133 15.086 3.15 1 98.06 73 LEU A CA 1
ATOM 525 C C . LEU A 1 73 ? -5.93 14.102 2.299 1 98.06 73 LEU A C 1
ATOM 527 O O . LEU A 1 73 ? -5.934 14.203 1.07 1 98.06 73 LEU A O 1
ATOM 531 N N . ARG A 1 74 ? -6.613 13.125 2.914 1 97.69 74 ARG A N 1
ATOM 532 C CA . ARG A 1 74 ? -7.402 12.133 2.188 1 97.69 74 ARG A CA 1
ATOM 533 C C . ARG A 1 74 ? -8.484 12.805 1.349 1 97.69 74 ARG A C 1
ATOM 535 O O . ARG A 1 74 ? -8.695 12.438 0.19 1 97.69 74 ARG A O 1
ATOM 542 N N . ASP A 1 75 ? -9.156 13.766 1.959 1 97.31 75 ASP A N 1
ATOM 543 C CA . ASP A 1 75 ? -10.203 14.492 1.244 1 97.31 75 ASP A CA 1
ATOM 544 C C . ASP A 1 75 ? -9.633 15.203 0.017 1 97.31 75 ASP A C 1
ATOM 546 O O . ASP A 1 75 ? -10.242 15.172 -1.056 1 97.31 75 ASP A O 1
ATOM 550 N N . TRP A 1 76 ? -8.562 15.844 0.21 1 97.88 76 TRP A N 1
ATOM 551 C CA . TRP A 1 76 ? -7.918 16.562 -0.882 1 97.88 76 TRP A CA 1
ATOM 552 C C . TRP A 1 76 ? -7.504 15.609 -1.994 1 97.88 76 TRP A C 1
ATOM 554 O O . TRP A 1 76 ? -7.75 15.875 -3.174 1 97.88 76 TRP A O 1
ATOM 564 N N . LEU A 1 77 ? -6.875 14.461 -1.631 1 97.69 77 LEU A N 1
ATOM 565 C CA . LEU A 1 77 ? -6.477 13.445 -2.6 1 97.69 77 LEU A CA 1
ATOM 566 C C . LEU A 1 77 ? -7.684 12.906 -3.354 1 97.69 77 LEU A C 1
ATOM 568 O O . LEU A 1 77 ? -7.629 12.719 -4.57 1 97.69 77 LEU A O 1
ATOM 572 N N . ARG A 1 78 ? -8.734 12.656 -2.629 1 96.69 78 ARG A N 1
ATOM 573 C CA . ARG A 1 78 ? -9.953 12.141 -3.24 1 96.69 78 ARG A CA 1
ATOM 574 C C . ARG A 1 78 ? -10.492 13.109 -4.285 1 96.69 78 ARG A C 1
ATOM 576 O O . ARG A 1 78 ? -10.891 12.695 -5.379 1 96.69 78 ARG A O 1
ATOM 583 N N . ALA A 1 79 ? -10.484 14.352 -3.945 1 96.81 79 ALA A N 1
ATOM 584 C CA . ALA A 1 79 ? -11.016 15.383 -4.832 1 96.81 79 ALA A CA 1
ATOM 585 C C . ALA A 1 79 ? -10.195 15.484 -6.109 1 96.81 79 ALA A C 1
ATOM 587 O O . ALA A 1 79 ? -10.719 15.828 -7.172 1 96.81 79 ALA A O 1
ATOM 588 N N . GLN A 1 80 ? -8.922 15.18 -6.062 1 95.31 80 GLN A N 1
ATOM 589 C CA . GLN A 1 80 ? -8.016 15.328 -7.199 1 95.31 80 GLN A CA 1
ATOM 590 C C . GLN A 1 80 ? -7.906 14.023 -7.984 1 95.31 80 GLN A C 1
ATOM 592 O O . GLN A 1 80 ? -7.309 13.984 -9.062 1 95.31 80 GLN A O 1
ATOM 597 N N . HIS A 1 81 ? -8.453 12.945 -7.469 1 95.38 81 HIS A N 1
ATOM 598 C CA . HIS A 1 81 ? -8.188 11.625 -8.031 1 95.38 81 HIS A CA 1
ATOM 599 C C . HIS A 1 81 ? -9.047 11.367 -9.266 1 95.38 81 HIS A C 1
ATOM 601 O O . HIS A 1 81 ? -10.25 11.648 -9.258 1 95.38 81 HIS A O 1
ATOM 607 N N . PRO A 1 82 ? -8.484 10.758 -10.258 1 94.62 82 PRO A N 1
ATOM 608 C CA . PRO A 1 82 ? -9.258 10.469 -11.469 1 94.62 82 PRO A CA 1
ATOM 609 C C . PRO A 1 82 ? -10.141 9.227 -11.32 1 94.62 82 PRO A C 1
ATOM 611 O O . PRO A 1 82 ? -11.07 9.023 -12.109 1 94.62 82 PRO A O 1
ATOM 614 N N . TYR A 1 83 ? -9.859 8.32 -10.359 1 93.81 83 TYR A N 1
ATOM 615 C CA . TYR A 1 83 ? -10.609 7.078 -10.195 1 93.81 83 TYR A CA 1
ATOM 616 C C . TYR A 1 83 ? -11.898 7.316 -9.422 1 93.81 83 TYR A C 1
ATOM 618 O O . TYR A 1 83 ? -11.922 8.125 -8.484 1 93.81 83 TYR A O 1
ATOM 626 N N . GLU A 1 84 ? -12.852 6.566 -9.742 1 91.62 84 GLU A N 1
ATOM 627 C CA . GLU A 1 84 ? -14.109 6.617 -9 1 91.62 84 GLU A CA 1
ATOM 628 C C . GLU A 1 84 ? -13.945 6.043 -7.594 1 91.62 84 GLU A C 1
ATOM 630 O O . GLU A 1 84 ? -14.453 6.605 -6.621 1 91.62 84 GLU A O 1
ATOM 635 N N . VAL A 1 85 ? -13.266 4.91 -7.477 1 94.5 85 VAL A N 1
ATOM 636 C CA . VAL A 1 85 ? -12.969 4.266 -6.203 1 94.5 85 VAL A CA 1
ATOM 637 C C . VAL A 1 85 ? -11.453 4.188 -6.004 1 94.5 85 VAL A C 1
ATOM 639 O O . VAL A 1 85 ? -10.844 3.143 -6.242 1 94.5 85 VAL A O 1
ATOM 642 N N . PRO A 1 86 ? -10.875 5.305 -5.523 1 96.38 86 PRO A N 1
ATOM 643 C CA . PRO A 1 86 ? -9.422 5.309 -5.363 1 96.38 86 PRO A CA 1
ATOM 644 C C . PRO A 1 86 ? -8.961 4.523 -4.137 1 96.38 86 PRO A C 1
ATOM 646 O O . PRO A 1 86 ? -9.664 4.477 -3.127 1 96.38 86 PRO A O 1
ATOM 649 N N . GLN A 1 87 ? -7.875 3.857 -4.246 1 97.06 87 GLN A N 1
ATOM 650 C CA . GLN A 1 87 ? -7.172 3.35 -3.074 1 97.06 87 GLN A CA 1
ATOM 651 C C . GLN A 1 87 ? -6.645 4.492 -2.213 1 97.06 87 GLN A C 1
ATOM 653 O O . GLN A 1 87 ? -5.766 5.246 -2.639 1 97.06 87 GLN A O 1
ATOM 658 N N . LEU A 1 88 ? -7.211 4.75 -1.107 1 97.94 88 LEU A N 1
ATOM 659 C CA . LEU A 1 88 ? -6.707 5.648 -0.074 1 97.94 88 LEU A CA 1
ATOM 660 C C . LEU A 1 88 ? -6.562 4.918 1.257 1 97.94 88 LEU A C 1
ATOM 662 O O . LEU A 1 88 ? -7.527 4.809 2.018 1 97.94 88 LEU A O 1
ATOM 666 N N . LEU A 1 89 ? -5.352 4.461 1.519 1 98.19 89 LEU A N 1
ATOM 667 C CA . LEU A 1 89 ? -5.062 3.697 2.727 1 98.19 89 LEU A CA 1
ATOM 668 C C . LEU A 1 89 ? -4.336 4.559 3.754 1 98.19 89 LEU A C 1
ATOM 670 O O . LEU A 1 89 ? -3.463 5.352 3.396 1 98.19 89 LEU A O 1
ATOM 674 N N . THR A 1 90 ? -4.738 4.461 4.98 1 98.12 90 THR A N 1
ATOM 675 C CA . THR A 1 90 ? -4.09 5.203 6.055 1 98.12 90 THR A CA 1
ATOM 676 C C . THR A 1 90 ? -3.668 4.27 7.184 1 98.12 90 THR A C 1
ATOM 678 O O . THR A 1 90 ? -4.422 3.371 7.566 1 98.12 90 THR A O 1
ATOM 681 N N . HIS A 1 91 ? -2.502 4.469 7.676 1 97 91 HIS A N 1
ATOM 682 C CA . HIS A 1 91 ? -2.094 3.785 8.898 1 97 91 HIS A CA 1
ATOM 683 C C . HIS A 1 91 ? -1.132 4.645 9.719 1 97 91 HIS A C 1
ATOM 685 O O . HIS A 1 91 ? -0.428 5.492 9.164 1 97 91 HIS A O 1
ATOM 691 N N . ALA A 1 92 ? -1.156 4.398 11.039 1 97.31 92 ALA A N 1
ATOM 692 C CA . ALA A 1 92 ? -0.236 5.07 11.953 1 97.31 92 ALA A CA 1
ATOM 693 C C . ALA A 1 92 ? 1.095 4.328 12.031 1 97.31 92 ALA A C 1
ATOM 695 O O . ALA A 1 92 ? 1.126 3.094 12.039 1 97.31 92 ALA A O 1
ATOM 696 N N . VAL A 1 93 ? 2.16 5.094 12.133 1 97 93 VAL A N 1
ATOM 697 C CA . VAL A 1 93 ? 3.492 4.52 12.289 1 97 93 VAL A CA 1
ATOM 698 C C . VAL A 1 93 ? 4.234 5.238 13.414 1 97 93 VAL A C 1
ATOM 700 O O . VAL A 1 93 ? 4.062 6.445 13.609 1 97 93 VAL A O 1
ATOM 703 N N . GLN A 1 94 ? 4.984 4.465 14.117 1 96.94 94 GLN A N 1
ATOM 704 C CA . GLN A 1 94 ? 5.836 5.066 15.141 1 96.94 94 GLN A CA 1
ATOM 705 C C . GLN A 1 94 ? 7.004 5.816 14.508 1 96.94 94 GLN A C 1
ATOM 707 O O . GLN A 1 94 ? 7.57 5.363 13.508 1 96.94 94 GLN A O 1
ATOM 712 N N . ALA A 1 95 ? 7.301 7.008 15.125 1 95.56 95 ALA A N 1
ATOM 713 C CA . ALA A 1 95 ? 8.438 7.809 14.672 1 95.56 95 ALA A CA 1
ATOM 714 C C . ALA A 1 95 ? 9.133 8.492 15.844 1 95.56 95 ALA A C 1
ATOM 716 O O . ALA A 1 95 ? 8.523 8.711 16.891 1 95.56 95 ALA A O 1
ATOM 717 N N . GLU A 1 96 ? 10.438 8.664 15.656 1 95.31 96 GLU A N 1
ATOM 718 C CA . GLU A 1 96 ? 11.172 9.43 16.672 1 95.31 96 GLU A CA 1
ATOM 719 C C . GLU A 1 96 ? 10.586 10.82 16.844 1 95.31 96 GLU A C 1
ATOM 721 O O . GLU A 1 96 ? 10.07 11.414 15.891 1 95.31 96 GLU A O 1
ATOM 726 N N . GLN A 1 97 ? 10.688 11.344 18 1 94.62 97 GLN A N 1
ATOM 727 C CA . GLN A 1 97 ? 10.055 12.602 18.391 1 94.62 97 GLN A CA 1
ATOM 728 C C . GLN A 1 97 ? 10.523 13.742 17.484 1 94.62 97 GLN A C 1
ATOM 730 O O . GLN A 1 97 ? 9.727 14.594 17.094 1 94.62 97 GLN A O 1
ATOM 735 N N . ASP A 1 98 ? 11.812 13.742 17.172 1 94.19 98 ASP A N 1
ATOM 736 C CA . ASP A 1 98 ? 12.336 14.836 16.359 1 94.19 98 ASP A CA 1
ATOM 737 C C . ASP A 1 98 ? 11.727 14.82 14.953 1 94.19 98 ASP A C 1
ATOM 739 O O . ASP A 1 98 ? 11.477 15.867 14.359 1 94.19 98 ASP A O 1
ATOM 743 N N . TYR A 1 99 ? 11.539 13.711 14.438 1 96.25 99 TYR A N 1
ATOM 744 C CA . TYR A 1 99 ? 10.914 13.602 13.125 1 96.25 99 TYR A CA 1
ATOM 745 C C . TYR A 1 99 ? 9.453 14.031 13.188 1 96.25 99 TYR A C 1
ATOM 747 O O . TYR A 1 99 ? 8.961 14.719 12.289 1 96.25 99 TYR A O 1
ATOM 755 N N . VAL A 1 100 ? 8.719 13.609 14.195 1 96 100 VAL A N 1
ATOM 756 C CA . VAL A 1 100 ? 7.324 14.008 14.375 1 96 100 VAL A CA 1
ATOM 757 C C . VAL A 1 100 ? 7.223 15.523 14.461 1 96 100 VAL A C 1
ATOM 759 O O . VAL A 1 100 ? 6.324 16.125 13.867 1 96 100 VAL A O 1
ATOM 762 N N . GLN A 1 101 ? 8.117 16.109 15.094 1 95.06 101 GLN A N 1
ATOM 763 C CA . GLN A 1 101 ? 8.141 17.562 15.203 1 95.06 101 GLN A CA 1
ATOM 764 C C . GLN A 1 101 ? 8.391 18.219 13.844 1 95.06 101 GLN A C 1
ATOM 766 O O . GLN A 1 101 ? 7.773 19.234 13.508 1 95.06 101 GLN A O 1
ATOM 771 N N . TRP A 1 102 ? 9.359 17.656 13.086 1 97.12 102 TRP A N 1
ATOM 772 C CA . TRP A 1 102 ? 9.617 18.172 11.742 1 97.12 102 TRP A CA 1
ATOM 773 C C . TRP A 1 102 ? 8.359 18.078 10.883 1 97.12 102 TRP A C 1
ATOM 775 O O . TRP A 1 102 ? 8.008 19.047 10.188 1 97.12 102 TRP A O 1
ATOM 785 N N . VAL A 1 103 ? 7.691 16.953 10.953 1 97.69 103 VAL A N 1
ATOM 786 C CA . VAL A 1 103 ? 6.441 16.781 10.219 1 97.69 103 VAL A CA 1
ATOM 787 C C . VAL A 1 103 ? 5.438 17.844 10.641 1 97.69 103 VAL A C 1
ATOM 789 O O . VAL A 1 103 ? 4.785 18.469 9.789 1 97.69 103 VAL A O 1
ATOM 792 N N . ALA A 1 104 ? 5.273 18.062 11.891 1 96.75 104 ALA A N 1
ATOM 793 C CA . ALA A 1 104 ? 4.348 19.062 12.422 1 96.75 104 ALA A CA 1
ATOM 794 C C . ALA A 1 104 ? 4.676 20.453 11.883 1 96.75 104 ALA A C 1
ATOM 796 O O . ALA A 1 104 ? 3.775 21.219 11.508 1 96.75 104 ALA A O 1
ATOM 797 N N . GLN A 1 105 ? 5.914 20.781 11.781 1 96.94 105 GLN A N 1
ATOM 798 C CA . GLN A 1 105 ? 6.344 22.094 11.289 1 96.94 105 GLN A CA 1
ATOM 799 C C . GLN A 1 105 ? 5.973 22.266 9.82 1 96.94 105 GLN A C 1
ATOM 801 O O . GLN A 1 105 ? 5.715 23.391 9.383 1 96.94 105 GLN A O 1
ATOM 806 N N . GLN A 1 106 ? 5.965 21.234 9.078 1 96.94 106 GLN A N 1
ATOM 807 C CA . GLN A 1 106 ? 5.656 21.297 7.652 1 96.94 106 GLN A CA 1
ATOM 808 C C . GLN A 1 106 ? 4.152 21.438 7.422 1 96.94 106 GLN A C 1
ATOM 810 O O . GLN A 1 106 ? 3.725 22.125 6.488 1 96.94 106 GLN A O 1
ATOM 815 N N . VAL A 1 107 ? 3.301 20.797 8.297 1 96.88 107 VAL A N 1
ATOM 816 C CA . VAL A 1 107 ? 1.886 20.688 7.961 1 96.88 107 VAL A CA 1
ATOM 817 C C . VAL A 1 107 ? 1.062 21.578 8.883 1 96.88 107 VAL A C 1
ATOM 819 O O . VAL A 1 107 ? -0.083 21.922 8.562 1 96.88 107 VAL A O 1
ATOM 822 N N . ASP A 1 108 ? 1.487 21.781 10.039 1 88.94 108 ASP A N 1
ATOM 823 C CA . ASP A 1 108 ? 0.812 22.672 10.984 1 88.94 108 ASP A CA 1
ATOM 824 C C . ASP A 1 108 ? 1.804 23.609 11.656 1 88.94 108 ASP A C 1
ATOM 826 O O . ASP A 1 108 ? 2.018 23.547 12.867 1 88.94 108 ASP A O 1
ATOM 830 N N . PRO A 1 109 ? 2.301 24.484 10.93 1 76.31 109 PRO A N 1
ATOM 831 C CA . PRO A 1 109 ? 3.359 25.312 11.508 1 76.31 109 PRO A CA 1
ATOM 832 C C . PRO A 1 109 ? 2.863 26.188 12.656 1 76.31 109 PRO A C 1
ATOM 834 O O . PRO A 1 109 ? 3.664 26.672 13.461 1 76.31 109 PRO A O 1
ATOM 837 N N . LEU A 1 110 ? 1.72 26.391 12.648 1 70.31 110 LEU A N 1
ATOM 838 C CA . LEU A 1 110 ? 1.273 27.281 13.719 1 70.31 110 LEU A CA 1
ATOM 839 C C . LEU A 1 110 ? 1.153 26.516 15.039 1 70.31 110 LEU A C 1
ATOM 841 O O . LEU A 1 110 ? 0.942 27.109 16.094 1 70.31 110 LEU A O 1
ATOM 845 N N . ARG A 1 111 ? 1.535 25.234 15.086 1 58.97 111 ARG A N 1
ATOM 846 C CA . ARG A 1 111 ? 1.577 24.516 16.359 1 58.97 111 ARG A CA 1
ATOM 847 C C . ARG A 1 111 ? 2.99 24.484 16.922 1 58.97 111 ARG A C 1
ATOM 849 O O . ARG A 1 111 ? 3.967 24.391 16.188 1 58.97 111 ARG A O 1
ATOM 856 N N . MET B 1 1 ? -20.516 16.469 5.766 1 28.28 1 MET B N 1
ATOM 857 C CA . MET B 1 1 ? -19.656 15.703 4.867 1 28.28 1 MET B CA 1
ATOM 858 C C . MET B 1 1 ? -19.25 14.375 5.496 1 28.28 1 MET B C 1
ATOM 860 O O . MET B 1 1 ? -18.578 14.352 6.527 1 28.28 1 MET B O 1
ATOM 864 N N . THR B 1 2 ? -20.109 13.516 5.68 1 37.75 2 THR B N 1
ATOM 865 C CA . THR B 1 2 ? -20.188 12.336 6.539 1 37.75 2 THR B CA 1
ATOM 866 C C . THR B 1 2 ? -18.859 11.57 6.547 1 37.75 2 THR B C 1
ATOM 868 O O . THR B 1 2 ? -18.297 11.289 5.488 1 37.75 2 THR B O 1
ATOM 871 N N . SER B 1 3 ? -17.906 11.891 7.395 1 41.53 3 SER B N 1
ATOM 872 C CA . SER B 1 3 ? -16.672 11.281 7.863 1 41.53 3 SER B CA 1
ATOM 873 C C . SER B 1 3 ? -16.688 9.773 7.617 1 41.53 3 SER B C 1
ATOM 875 O O . SER B 1 3 ? -17.438 9.039 8.258 1 41.53 3 SER B O 1
ATOM 877 N N . ALA B 1 4 ? -17 9.375 6.438 1 47.47 4 ALA B N 1
ATOM 878 C CA . ALA B 1 4 ? -17.156 7.953 6.133 1 47.47 4 ALA B CA 1
ATOM 879 C C . ALA B 1 4 ? -16.203 7.105 6.977 1 47.47 4 ALA B C 1
ATOM 881 O O . ALA B 1 4 ? -15.016 7.402 7.078 1 47.47 4 ALA B O 1
ATOM 882 N N . LEU B 1 5 ? -16.797 6.648 8.023 1 56.56 5 LEU B N 1
ATOM 883 C CA . LEU B 1 5 ? -16.219 5.789 9.055 1 56.56 5 LEU B CA 1
ATOM 884 C C . LEU B 1 5 ? -15.188 4.836 8.445 1 56.56 5 LEU B C 1
ATOM 886 O O . LEU B 1 5 ? -15.492 4.113 7.492 1 56.56 5 LEU B O 1
ATOM 890 N N . ASP B 1 6 ? -13.883 5.23 8.5 1 67 6 ASP B N 1
ATOM 891 C CA . ASP B 1 6 ? -12.734 4.406 8.148 1 67 6 ASP B CA 1
ATOM 892 C C . ASP B 1 6 ? -12.945 2.951 8.57 1 67 6 ASP B C 1
ATOM 894 O O . ASP B 1 6 ? -13.492 2.684 9.641 1 67 6 ASP B O 1
ATOM 898 N N . ALA B 1 7 ? -13.203 2.078 7.59 1 91.5 7 ALA B N 1
ATOM 899 C CA . ALA B 1 7 ? -13.102 0.641 7.828 1 91.5 7 ALA B CA 1
ATOM 900 C C . ALA B 1 7 ? -11.68 0.143 7.586 1 91.5 7 ALA B C 1
ATOM 902 O O . ALA B 1 7 ? -10.758 0.942 7.395 1 91.5 7 ALA B O 1
ATOM 903 N N . GLN B 1 8 ? -11.539 -1.156 7.918 1 97 8 GLN B N 1
ATOM 904 C CA . GLN B 1 8 ? -10.188 -1.689 7.793 1 97 8 GLN B CA 1
ATOM 905 C C . GLN B 1 8 ? -10.125 -2.801 6.75 1 97 8 GLN B C 1
ATOM 907 O O . GLN B 1 8 ? -11.102 -3.525 6.551 1 97 8 GLN B O 1
ATOM 912 N N . ILE B 1 9 ? -9.031 -2.842 6.094 1 98.12 9 ILE B N 1
ATOM 913 C CA . ILE B 1 9 ? -8.688 -4.004 5.285 1 98.12 9 ILE B CA 1
ATOM 914 C C . ILE B 1 9 ? -7.332 -4.551 5.719 1 98.12 9 ILE B C 1
ATOM 916 O O . ILE B 1 9 ? -6.641 -3.938 6.539 1 98.12 9 ILE B O 1
ATOM 920 N N . ALA B 1 10 ? -7.043 -5.75 5.195 1 98.62 10 ALA B N 1
ATOM 921 C CA . ALA B 1 10 ? -5.742 -6.363 5.461 1 98.62 10 ALA B CA 1
ATOM 922 C C . ALA B 1 10 ? -4.781 -6.145 4.297 1 98.62 10 ALA B C 1
ATOM 924 O O . ALA B 1 10 ? -5.18 -6.238 3.133 1 98.62 10 ALA B O 1
ATOM 925 N N . VAL B 1 11 ? -3.555 -5.863 4.645 1 98.81 11 VAL B N 1
ATOM 926 C CA . VAL B 1 11 ? -2.455 -5.867 3.688 1 98.81 11 VAL B CA 1
ATOM 927 C C . VAL B 1 11 ? -1.478 -6.988 4.023 1 98.81 11 VAL B C 1
ATOM 929 O O . VAL B 1 11 ? -0.932 -7.035 5.129 1 98.81 11 VAL B O 1
ATOM 932 N N . VAL B 1 12 ? -1.298 -7.926 3.082 1 98.88 12 VAL B N 1
ATOM 933 C CA . VAL B 1 12 ? -0.326 -9.008 3.209 1 98.88 12 VAL B CA 1
ATOM 934 C C . VAL B 1 12 ? 0.851 -8.758 2.27 1 98.88 12 VAL B C 1
ATOM 936 O O . VAL B 1 12 ? 0.659 -8.531 1.072 1 98.88 12 VAL B O 1
ATOM 939 N N . THR B 1 13 ? 2.047 -8.789 2.814 1 98.75 13 THR B N 1
ATOM 940 C CA . THR B 1 13 ? 3.232 -8.508 2.012 1 98.75 13 THR B CA 1
ATOM 941 C C . THR B 1 13 ? 4.168 -9.719 1.998 1 98.75 13 THR B C 1
ATOM 943 O O . THR B 1 13 ? 4.363 -10.367 3.025 1 98.75 13 THR B O 1
ATOM 946 N N . THR B 1 14 ? 4.652 -10.039 0.873 1 98.56 14 THR B N 1
ATOM 947 C CA . THR B 1 14 ? 5.668 -11.07 0.694 1 98.56 14 THR B CA 1
ATOM 948 C C . THR B 1 14 ? 6.695 -10.648 -0.351 1 98.56 14 THR B C 1
ATOM 950 O O . THR B 1 14 ? 6.59 -9.555 -0.924 1 98.56 14 THR B O 1
ATOM 953 N N . THR B 1 15 ? 7.766 -11.383 -0.533 1 98.19 15 THR B N 1
ATOM 954 C CA . THR B 1 15 ? 8.812 -11.094 -1.506 1 98.19 15 THR B CA 1
ATOM 955 C C . THR B 1 15 ? 9.18 -12.352 -2.297 1 98.19 15 THR B C 1
ATOM 957 O O . THR B 1 15 ? 9.086 -13.461 -1.781 1 98.19 15 THR B O 1
ATOM 960 N N . MET B 1 16 ? 9.492 -12.141 -3.5 1 97.25 16 MET B N 1
ATOM 961 C CA . MET B 1 16 ? 9.914 -13.195 -4.414 1 97.25 16 MET B CA 1
ATOM 962 C C . MET B 1 16 ? 11.273 -12.883 -5.02 1 97.25 16 MET B C 1
ATOM 964 O O . MET B 1 16 ? 11.609 -11.719 -5.238 1 97.25 16 MET B O 1
ATOM 968 N N . GLY B 1 17 ? 12.016 -13.961 -5.402 1 96.25 17 GLY B N 1
ATOM 969 C CA . GLY B 1 17 ? 13.336 -13.773 -5.984 1 96.25 17 GLY B CA 1
ATOM 970 C C . GLY B 1 17 ? 13.32 -13.719 -7.5 1 96.25 17 GLY B C 1
ATOM 971 O O . GLY B 1 17 ? 14.352 -13.484 -8.133 1 96.25 17 GLY B O 1
ATOM 972 N N . ASP B 1 18 ? 12.109 -13.906 -8.086 1 96.44 18 ASP B N 1
ATOM 973 C CA . ASP B 1 18 ? 11.938 -13.969 -9.539 1 96.44 18 ASP B CA 1
ATOM 974 C C . ASP B 1 18 ? 10.773 -13.094 -9.992 1 96.44 18 ASP B C 1
ATOM 976 O O . ASP B 1 18 ? 9.664 -13.203 -9.461 1 96.44 18 ASP B O 1
ATOM 980 N N . ALA B 1 19 ? 11.117 -12.227 -10.953 1 97.44 19 ALA B N 1
ATOM 981 C CA . ALA B 1 19 ? 10.109 -11.258 -11.398 1 97.44 19 ALA B CA 1
ATOM 982 C C . ALA B 1 19 ? 8.906 -11.969 -12.008 1 97.44 19 ALA B C 1
ATOM 984 O O . ALA B 1 19 ? 7.758 -11.633 -11.688 1 97.44 19 ALA B O 1
ATOM 985 N N . ALA B 1 20 ? 9.172 -12.891 -12.922 1 97.75 20 ALA B N 1
ATOM 986 C CA . ALA B 1 20 ? 8.086 -13.602 -13.594 1 97.75 20 ALA B CA 1
ATOM 987 C C . ALA B 1 20 ? 7.219 -14.352 -12.586 1 97.75 20 ALA B C 1
ATOM 989 O O . ALA B 1 20 ? 5.988 -14.344 -12.68 1 97.75 20 ALA B O 1
ATOM 990 N N . ALA B 1 21 ? 7.84 -14.977 -11.617 1 97 21 ALA B N 1
ATOM 991 C CA . ALA B 1 21 ? 7.113 -15.695 -10.578 1 97 21 ALA B CA 1
ATOM 992 C C . ALA B 1 21 ? 6.273 -14.742 -9.734 1 97 21 ALA B C 1
ATOM 994 O O . ALA B 1 21 ? 5.145 -15.062 -9.359 1 97 21 ALA B O 1
ATOM 995 N N . ALA B 1 22 ? 6.855 -13.594 -9.406 1 98.19 22 ALA B N 1
ATOM 996 C CA . ALA B 1 22 ? 6.133 -12.594 -8.625 1 98.19 22 ALA B CA 1
ATOM 997 C C . ALA B 1 22 ? 4.84 -12.18 -9.328 1 98.19 22 ALA B C 1
ATOM 999 O O . ALA B 1 22 ? 3.777 -12.133 -8.703 1 98.19 22 ALA B O 1
ATOM 1000 N N . HIS B 1 23 ? 4.918 -11.891 -10.578 1 98.44 23 HIS B N 1
ATOM 1001 C CA . HIS B 1 23 ? 3.75 -11.453 -11.328 1 98.44 23 HIS B CA 1
ATOM 1002 C C . HIS B 1 23 ? 2.744 -12.586 -11.5 1 98.44 23 HIS B C 1
ATOM 1004 O O . HIS B 1 23 ? 1.532 -12.359 -11.453 1 98.44 23 HIS B O 1
ATOM 1010 N N . ARG B 1 24 ? 3.252 -13.781 -11.695 1 97.75 24 ARG B N 1
ATOM 1011 C CA . ARG B 1 24 ? 2.365 -14.938 -11.781 1 97.75 24 ARG B CA 1
ATOM 1012 C C . ARG B 1 24 ? 1.604 -15.148 -10.477 1 97.75 24 ARG B C 1
ATOM 1014 O O . ARG B 1 24 ? 0.401 -15.414 -10.484 1 97.75 24 ARG B O 1
ATOM 1021 N N . LEU B 1 25 ? 2.326 -15.047 -9.414 1 97.88 25 LEU B N 1
ATOM 1022 C CA . LEU B 1 25 ? 1.703 -15.203 -8.102 1 97.88 25 LEU B CA 1
ATOM 1023 C C . LEU B 1 25 ? 0.669 -14.109 -7.863 1 97.88 25 LEU B C 1
ATOM 1025 O O . LEU B 1 25 ? -0.408 -14.375 -7.324 1 97.88 25 LEU B O 1
ATOM 1029 N N . ALA B 1 26 ? 1.014 -12.875 -8.242 1 98.69 26 ALA B N 1
ATOM 1030 C CA . ALA B 1 26 ? 0.095 -11.75 -8.094 1 98.69 26 ALA B CA 1
ATOM 1031 C C . ALA B 1 26 ? -1.203 -12 -8.852 1 98.69 26 ALA B C 1
ATOM 1033 O O . ALA B 1 26 ? -2.293 -11.883 -8.289 1 98.69 26 ALA B O 1
ATOM 1034 N N . SER B 1 27 ? -1.062 -12.367 -10.109 1 98.19 27 SER B N 1
ATOM 1035 C CA . SER B 1 27 ? -2.23 -12.656 -10.938 1 98.19 27 SER B CA 1
ATOM 1036 C C . SER B 1 27 ? -3.027 -13.828 -10.375 1 98.19 27 SER B C 1
ATOM 1038 O O . SER B 1 27 ? -4.262 -13.805 -10.367 1 98.19 27 SER B O 1
ATOM 1040 N N . GLY B 1 28 ? -2.346 -14.828 -9.922 1 97.81 28 GLY B N 1
ATOM 1041 C CA . GLY B 1 28 ? -3 -16 -9.367 1 97.81 28 GLY B CA 1
ATOM 1042 C C . GLY B 1 28 ? -3.84 -15.703 -8.141 1 97.81 28 GLY B C 1
ATOM 1043 O O . GLY B 1 28 ? -4.949 -16.219 -8 1 97.81 28 GLY B O 1
ATOM 1044 N N . ALA B 1 29 ? -3.305 -14.898 -7.227 1 98.5 29 ALA B N 1
ATOM 1045 C CA . ALA B 1 29 ? -4.02 -14.539 -6.008 1 98.5 29 ALA B CA 1
ATOM 1046 C C . ALA B 1 29 ? -5.32 -13.812 -6.328 1 98.5 29 ALA B C 1
ATOM 1048 O O . ALA B 1 29 ? -6.344 -14.031 -5.68 1 98.5 29 ALA B O 1
ATOM 1049 N N . VAL B 1 30 ? -5.258 -12.938 -7.332 1 98.44 30 VAL B N 1
ATOM 1050 C CA . VAL B 1 30 ? -6.422 -12.164 -7.746 1 98.44 30 VAL B CA 1
ATOM 1051 C C . VAL B 1 30 ? -7.438 -13.078 -8.43 1 98.44 30 VAL B C 1
ATOM 1053 O O . VAL B 1 30 ? -8.633 -13.023 -8.125 1 98.44 30 VAL B O 1
ATOM 1056 N N . GLN B 1 31 ? -6.992 -13.945 -9.273 1 96.75 31 GLN B N 1
ATOM 1057 C CA . GLN B 1 31 ? -7.863 -14.867 -10 1 96.75 31 GLN B CA 1
ATOM 1058 C C . GLN B 1 31 ? -8.547 -15.836 -9.047 1 96.75 31 GLN B C 1
ATOM 1060 O O . GLN B 1 31 ? -9.703 -16.219 -9.258 1 96.75 31 GLN B O 1
ATOM 1065 N N . ALA B 1 32 ? -7.824 -16.219 -8.016 1 96.44 32 ALA B N 1
ATOM 1066 C CA . ALA B 1 32 ? -8.359 -17.156 -7.027 1 96.44 32 ALA B CA 1
ATOM 1067 C C . ALA B 1 32 ? -9.289 -16.438 -6.051 1 96.44 32 ALA B C 1
ATOM 1069 O O . ALA B 1 32 ? -9.836 -17.062 -5.137 1 96.44 32 ALA B O 1
ATOM 1070 N N . ARG B 1 33 ? -9.383 -15.094 -6.168 1 97.25 33 ARG B N 1
ATOM 1071 C CA . ARG B 1 33 ? -10.227 -14.242 -5.332 1 97.25 33 ARG B CA 1
ATOM 1072 C C . ARG B 1 33 ? -9.75 -14.25 -3.883 1 97.25 33 ARG B C 1
ATOM 1074 O O . ARG B 1 33 ? -10.555 -14.18 -2.957 1 97.25 33 ARG B O 1
ATOM 1081 N N . LEU B 1 34 ? -8.461 -14.406 -3.758 1 98.38 34 LEU B N 1
ATOM 1082 C CA . LEU B 1 34 ? -7.859 -14.344 -2.43 1 98.38 34 LEU B CA 1
ATOM 1083 C C . LEU B 1 34 ? -7.418 -12.93 -2.094 1 98.38 34 LEU B C 1
ATOM 1085 O O . LEU B 1 34 ? -7.297 -12.57 -0.918 1 98.38 34 LEU B O 1
ATOM 1089 N N . ALA B 1 35 ? -7.129 -12.117 -3.102 1 98.75 35 ALA B N 1
ATOM 1090 C CA . ALA B 1 35 ? -6.809 -10.695 -3.004 1 98.75 35 ALA B CA 1
ATOM 1091 C C . ALA B 1 35 ? -7.555 -9.891 -4.062 1 98.75 35 ALA B C 1
ATOM 1093 O O . ALA B 1 35 ? -7.77 -10.367 -5.18 1 98.75 35 ALA B O 1
ATOM 1094 N N . ALA B 1 36 ? -7.992 -8.664 -3.668 1 98.56 36 ALA B N 1
ATOM 1095 C CA . ALA B 1 36 ? -8.672 -7.785 -4.617 1 98.56 36 ALA B CA 1
ATOM 1096 C C . ALA B 1 36 ? -7.676 -7.129 -5.57 1 98.56 36 ALA B C 1
ATOM 1098 O O . ALA B 1 36 ? -7.984 -6.906 -6.742 1 98.56 36 ALA B O 1
ATOM 1099 N N . CYS B 1 37 ? -6.605 -6.816 -5.074 1 98.62 37 CYS B N 1
ATOM 1100 C CA . CYS B 1 37 ? -5.523 -6.152 -5.801 1 98.62 37 CYS B CA 1
ATOM 1101 C C . CYS B 1 37 ? -4.164 -6.551 -5.238 1 98.62 37 CYS B C 1
ATOM 1103 O O . CYS B 1 37 ? -3.99 -6.633 -4.023 1 98.62 37 CYS B O 1
ATOM 1105 N N . VAL B 1 38 ? -3.219 -6.824 -6.098 1 98.88 38 VAL B N 1
ATOM 1106 C CA . VAL B 1 38 ? -1.84 -7.09 -5.703 1 98.88 38 VAL B CA 1
ATOM 1107 C C . VAL B 1 38 ? -0.894 -6.176 -6.48 1 98.88 38 VAL B C 1
ATOM 1109 O O . VAL B 1 38 ? -0.925 -6.145 -7.711 1 98.88 38 VAL B O 1
ATOM 1112 N N . GLN B 1 39 ? -0.096 -5.422 -5.727 1 98.88 39 GLN B N 1
ATOM 1113 C CA . GLN B 1 39 ? 0.903 -4.547 -6.332 1 98.88 39 GLN B CA 1
ATOM 1114 C C . GLN B 1 39 ? 2.301 -5.148 -6.215 1 98.88 39 GLN B C 1
ATOM 1116 O O . GLN B 1 39 ? 2.66 -5.707 -5.176 1 98.88 39 GLN B O 1
ATOM 1121 N N . VAL B 1 40 ? 3.047 -5.098 -7.336 1 98.81 40 VAL B N 1
ATOM 1122 C CA . VAL B 1 40 ? 4.406 -5.621 -7.379 1 98.81 40 VAL B CA 1
ATOM 1123 C C . VAL B 1 40 ? 5.398 -4.477 -7.57 1 98.81 40 VAL B C 1
ATOM 1125 O O . VAL B 1 40 ? 5.188 -3.598 -8.406 1 98.81 40 VAL B O 1
ATOM 1128 N N . GLU B 1 41 ? 6.395 -4.457 -6.773 1 98.5 41 GLU B N 1
ATOM 1129 C CA . GLU B 1 41 ? 7.445 -3.455 -6.898 1 98.5 41 GLU B CA 1
ATOM 1130 C C . GLU B 1 41 ? 8.828 -4.094 -6.793 1 98.5 41 GLU B C 1
ATOM 1132 O O . GLU B 1 41 ? 9.031 -5.039 -6.027 1 98.5 41 GLU B O 1
ATOM 1137 N N . ALA B 1 42 ? 9.781 -3.518 -7.555 1 98.25 42 ALA B N 1
ATOM 1138 C CA . ALA B 1 42 ? 11.164 -3.977 -7.48 1 98.25 42 ALA B CA 1
ATOM 1139 C C . ALA B 1 42 ? 11.867 -3.396 -6.258 1 98.25 42 ALA B C 1
ATOM 1141 O O . ALA B 1 42 ? 11.758 -2.201 -5.977 1 98.25 42 ALA B O 1
ATOM 1142 N N . ILE B 1 43 ? 12.648 -4.344 -5.531 1 97.94 43 ILE B N 1
ATOM 1143 C CA . ILE B 1 43 ? 13.422 -3.922 -4.367 1 97.94 43 ILE B CA 1
ATOM 1144 C C . ILE B 1 43 ? 14.773 -4.629 -4.363 1 97.94 43 ILE B C 1
ATOM 1146 O O . ILE B 1 43 ? 15.023 -5.508 -5.191 1 97.94 43 ILE B O 1
ATOM 1150 N N . THR B 1 44 ? 15.672 -4.18 -3.549 1 97.88 44 THR B N 1
ATOM 1151 C CA . THR B 1 44 ? 16.906 -4.887 -3.215 1 97.88 44 THR B CA 1
ATOM 1152 C C . THR B 1 44 ? 16.906 -5.312 -1.75 1 97.88 44 THR B C 1
ATOM 1154 O O . THR B 1 44 ? 16.672 -4.492 -0.86 1 97.88 44 THR B O 1
ATOM 1157 N N . SER B 1 45 ? 17.109 -6.652 -1.525 1 95.88 45 SER B N 1
ATOM 1158 C CA . SER B 1 45 ? 17.172 -7.168 -0.162 1 95.88 45 SER B CA 1
ATOM 1159 C C . SER B 1 45 ? 18.625 -7.391 0.279 1 95.88 45 SER B C 1
ATOM 1161 O O . SER B 1 45 ? 19.406 -8.008 -0.444 1 95.88 45 SER B O 1
ATOM 1163 N N . HIS B 1 46 ? 18.984 -6.824 1.443 1 98.19 46 HIS B N 1
ATOM 1164 C CA . HIS B 1 46 ? 20.281 -7.023 2.066 1 98.19 46 HIS B CA 1
ATOM 1165 C C . HIS B 1 46 ? 20.172 -7.906 3.307 1 98.19 46 HIS B C 1
ATOM 1167 O O . HIS B 1 46 ? 19.344 -7.648 4.18 1 98.19 46 HIS B O 1
ATOM 1173 N N . TYR B 1 47 ? 20.906 -8.938 3.41 1 95.75 47 TYR B N 1
ATOM 1174 C CA . TYR B 1 47 ? 20.906 -9.844 4.547 1 95.75 47 TYR B CA 1
ATOM 1175 C C . TYR B 1 47 ? 22.188 -10.664 4.586 1 95.75 47 TYR B C 1
ATOM 1177 O O . TYR B 1 47 ? 23.016 -10.578 3.67 1 95.75 47 TYR B O 1
ATOM 1185 N N . VAL B 1 48 ? 22.469 -11.344 5.707 1 94.94 48 VAL B N 1
ATOM 1186 C CA . VAL B 1 48 ? 23.609 -12.242 5.836 1 94.94 48 VAL B CA 1
ATOM 1187 C C . VAL B 1 48 ? 23.141 -13.695 5.754 1 94.94 48 VAL B C 1
ATOM 1189 O O . VAL B 1 48 ? 22.188 -14.078 6.438 1 94.94 48 VAL B O 1
ATOM 1192 N N . TRP B 1 49 ? 23.703 -14.406 4.746 1 90.38 49 TRP B N 1
ATOM 1193 C CA . TRP B 1 49 ? 23.438 -15.828 4.566 1 90.38 49 TRP B CA 1
ATOM 1194 C C . TRP B 1 49 ? 24.719 -16.641 4.68 1 90.38 49 TRP B C 1
ATOM 1196 O O . TRP B 1 49 ? 25.641 -16.469 3.885 1 90.38 49 TRP B O 1
ATOM 1206 N N . GLN B 1 50 ? 24.734 -17.484 5.742 1 92.88 50 GLN B N 1
ATOM 1207 C CA . GLN B 1 50 ? 25.906 -18.297 6.023 1 92.88 50 GLN B CA 1
ATOM 1208 C C . GLN B 1 50 ? 27.156 -17.438 6.168 1 92.88 50 GLN B C 1
ATOM 1210 O O . GLN B 1 50 ? 28.203 -17.734 5.586 1 92.88 50 GLN B O 1
ATOM 1215 N N . GLY B 1 51 ? 26.984 -16.312 6.699 1 95.19 51 GLY B N 1
ATOM 1216 C CA . GLY B 1 51 ? 28.094 -15.43 7.047 1 95.19 51 GLY B CA 1
ATOM 1217 C C . GLY B 1 51 ? 28.469 -14.484 5.926 1 95.19 51 GLY B C 1
ATOM 1218 O O . GLY B 1 51 ? 29.375 -13.656 6.082 1 95.19 51 GLY B O 1
ATOM 1219 N N . VAL B 1 52 ? 27.891 -14.633 4.789 1 95.81 52 VAL B N 1
ATOM 1220 C CA . VAL B 1 52 ? 28.25 -13.82 3.631 1 95.81 52 VAL B CA 1
ATOM 1221 C C . VAL B 1 52 ? 27.172 -12.766 3.391 1 95.81 52 VAL B C 1
ATOM 1223 O O . VAL B 1 52 ? 25.984 -13.07 3.391 1 95.81 52 VAL B O 1
ATOM 1226 N N . GLN B 1 53 ? 27.609 -11.508 3.152 1 96.31 53 GLN B N 1
ATOM 1227 C CA . GLN B 1 53 ? 26.703 -10.398 2.848 1 96.31 53 GLN B CA 1
ATOM 1228 C C . GLN B 1 53 ? 26.047 -10.586 1.482 1 96.31 53 GLN B C 1
ATOM 1230 O O . GLN B 1 53 ? 26.734 -10.812 0.484 1 96.31 53 GLN B O 1
ATOM 1235 N N . GLN B 1 54 ? 24.656 -10.562 1.462 1 94.94 54 GLN B N 1
ATOM 1236 C CA . GLN B 1 54 ? 23.891 -10.656 0.23 1 94.94 54 GLN B CA 1
ATOM 1237 C C . GLN B 1 54 ? 23.203 -9.32 -0.088 1 94.94 54 GLN B C 1
ATOM 1239 O O . GLN B 1 54 ? 22.781 -8.609 0.818 1 94.94 54 GLN B O 1
ATOM 1244 N N . ALA B 1 55 ? 23.219 -8.852 -1.347 1 97.19 55 ALA B N 1
ATOM 1245 C CA . ALA B 1 55 ? 22.375 -7.809 -1.93 1 97.19 55 ALA B CA 1
ATOM 1246 C C . ALA B 1 55 ? 21.656 -8.32 -3.176 1 97.19 55 ALA B C 1
ATOM 1248 O O . ALA B 1 55 ? 22.203 -8.266 -4.281 1 97.19 55 ALA B O 1
ATOM 1249 N N . GLU B 1 56 ? 20.406 -8.758 -2.988 1 96.25 56 GLU B N 1
ATOM 1250 C CA . GLU B 1 56 ? 19.734 -9.469 -4.066 1 96.25 56 GLU B CA 1
ATOM 1251 C C . GLU B 1 56 ? 18.484 -8.711 -4.527 1 96.25 56 GLU B C 1
ATOM 1253 O O . GLU B 1 56 ? 17.766 -8.133 -3.709 1 96.25 56 GLU B O 1
ATOM 1258 N N . ALA B 1 57 ? 18.328 -8.703 -5.824 1 97.44 57 ALA B N 1
ATOM 1259 C CA . ALA B 1 57 ? 17.078 -8.195 -6.363 1 97.44 57 ALA B CA 1
ATOM 1260 C C . ALA B 1 57 ? 15.906 -9.07 -5.922 1 97.44 57 ALA B C 1
ATOM 1262 O O . ALA B 1 57 ? 15.992 -10.305 -5.957 1 97.44 57 ALA B O 1
ATOM 1263 N N . GLU B 1 58 ? 14.852 -8.445 -5.43 1 97.94 58 GLU B N 1
ATOM 1264 C CA . GLU B 1 58 ? 13.594 -9.094 -5.094 1 97.94 58 GLU B CA 1
ATOM 1265 C C . GLU B 1 58 ? 12.398 -8.273 -5.598 1 97.94 58 GLU B C 1
ATOM 1267 O O . GLU B 1 58 ? 12.562 -7.137 -6.035 1 97.94 58 GLU B O 1
ATOM 1272 N N . TRP B 1 59 ? 11.305 -8.914 -5.598 1 98.56 59 TRP B N 1
ATOM 1273 C CA . TRP B 1 59 ? 10.031 -8.281 -5.93 1 98.56 59 TRP B CA 1
ATOM 1274 C C . TRP B 1 59 ? 9.031 -8.438 -4.789 1 98.56 59 TRP B C 1
ATOM 1276 O O . TRP B 1 59 ? 8.742 -9.555 -4.352 1 98.56 59 TRP B O 1
ATOM 1286 N N . ARG B 1 60 ? 8.617 -7.297 -4.336 1 98.75 60 ARG B N 1
ATOM 1287 C CA . ARG B 1 60 ? 7.676 -7.277 -3.225 1 98.75 60 ARG B CA 1
ATOM 1288 C C . ARG B 1 60 ? 6.238 -7.258 -3.729 1 98.75 60 ARG B C 1
ATOM 1290 O O . ARG B 1 60 ? 5.902 -6.492 -4.637 1 98.75 60 ARG B O 1
ATOM 1297 N N . LEU B 1 61 ? 5.473 -8.188 -3.225 1 98.88 61 LEU B N 1
ATOM 1298 C CA . LEU B 1 61 ? 4.031 -8.195 -3.459 1 98.88 61 LEU B CA 1
ATOM 1299 C C . LEU B 1 61 ? 3.287 -7.566 -2.285 1 98.88 61 LEU B C 1
ATOM 1301 O O . LEU B 1 61 ? 3.525 -7.922 -1.13 1 98.88 61 LEU B O 1
ATOM 1305 N N . VAL B 1 62 ? 2.447 -6.559 -2.535 1 98.94 62 VAL B N 1
ATOM 1306 C CA . VAL B 1 62 ? 1.547 -5.926 -1.576 1 98.94 62 VAL B CA 1
ATOM 1307 C C . VAL B 1 62 ? 0.101 -6.285 -1.91 1 98.94 62 VAL B C 1
ATOM 1309 O O . VAL B 1 62 ? -0.471 -5.758 -2.865 1 98.94 62 VAL B O 1
ATOM 1312 N N . CYS B 1 63 ? -0.518 -7.156 -1.072 1 98.94 63 CYS B N 1
ATOM 1313 C CA . CYS B 1 63 ? -1.829 -7.73 -1.356 1 98.94 63 CYS B CA 1
ATOM 1314 C C . CYS B 1 63 ? -2.9 -7.102 -0.473 1 98.94 63 CYS B C 1
ATOM 1316 O O . CYS B 1 63 ? -2.773 -7.094 0.752 1 98.94 63 CYS B O 1
ATOM 1318 N N . LYS B 1 64 ? -3.895 -6.578 -1.036 1 98.88 64 LYS B N 1
ATOM 1319 C CA . LYS B 1 64 ? -5.043 -6.043 -0.311 1 98.88 64 LYS B CA 1
ATOM 1320 C C . LYS B 1 64 ? -6.199 -7.039 -0.293 1 98.88 64 LYS B C 1
ATOM 1322 O O . LYS B 1 64 ? -6.594 -7.555 -1.339 1 98.88 64 LYS B O 1
ATOM 1327 N N . THR B 1 65 ? -6.719 -7.363 0.854 1 98.69 65 THR B N 1
ATOM 1328 C CA . THR B 1 65 ? -7.832 -8.289 1.026 1 98.69 65 THR B CA 1
ATOM 1329 C C . THR B 1 65 ? -8.633 -7.949 2.283 1 98.69 65 THR B C 1
ATOM 1331 O O . THR B 1 65 ? -8.359 -6.945 2.945 1 98.69 65 THR B O 1
ATOM 1334 N N . LEU B 1 66 ? -9.672 -8.688 2.527 1 97.81 66 LEU B N 1
ATOM 1335 C CA . LEU B 1 66 ? -10.445 -8.531 3.756 1 97.81 66 LEU B CA 1
ATOM 1336 C C . LEU B 1 66 ? -9.695 -9.125 4.945 1 97.81 66 LEU B C 1
ATOM 1338 O O . LEU B 1 66 ? -8.93 -10.086 4.789 1 97.81 66 LEU B O 1
ATOM 1342 N N . LEU B 1 67 ? -9.938 -8.531 6.086 1 97.5 67 LEU B N 1
ATOM 1343 C CA . LEU B 1 67 ? -9.359 -9.086 7.305 1 97.5 67 LEU B CA 1
ATOM 1344 C C . LEU B 1 67 ? -9.711 -10.562 7.453 1 97.5 67 LEU B C 1
ATOM 1346 O O . LEU B 1 67 ? -8.852 -11.375 7.801 1 97.5 67 LEU B O 1
ATOM 1350 N N . SER B 1 68 ? -10.922 -10.945 7.137 1 96.56 68 SER B N 1
ATOM 1351 C CA . SER B 1 68 ? -11.414 -12.312 7.297 1 96.56 68 SER B CA 1
ATOM 1352 C C . SER B 1 68 ? -10.781 -13.242 6.266 1 96.56 68 SER B C 1
ATOM 1354 O O . SER B 1 68 ? -10.75 -14.461 6.461 1 96.56 68 SER B O 1
ATOM 1356 N N . ALA B 1 69 ? -10.289 -12.766 5.188 1 97.56 69 ALA B N 1
ATOM 1357 C CA . ALA B 1 69 ? -9.758 -13.57 4.09 1 97.56 69 ALA B CA 1
ATOM 1358 C C . ALA B 1 69 ? -8.242 -13.688 4.176 1 97.56 69 ALA B C 1
ATOM 1360 O O . ALA B 1 69 ? -7.629 -14.484 3.463 1 97.56 69 ALA B O 1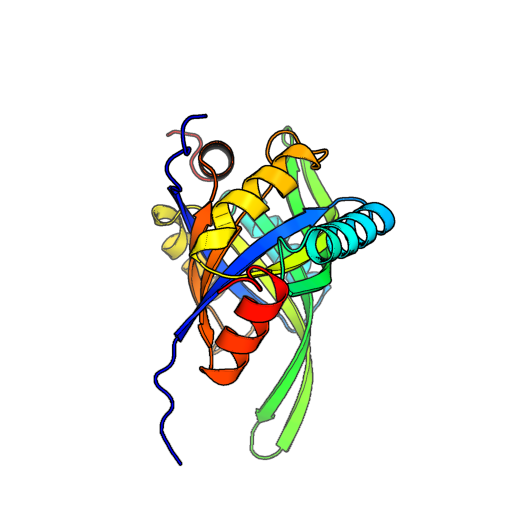
ATOM 1361 N N . ALA B 1 70 ? -7.602 -12.922 5.051 1 98.31 70 ALA B N 1
ATOM 1362 C CA . ALA B 1 70 ? -6.145 -12.812 5.129 1 98.31 70 ALA B CA 1
ATOM 1363 C C . ALA B 1 70 ? -5.508 -14.156 5.457 1 98.31 70 ALA B C 1
ATOM 1365 O O . ALA B 1 70 ? -4.5 -14.539 4.859 1 98.31 70 ALA B O 1
ATOM 1366 N N . PRO B 1 71 ? -6.051 -14.977 6.355 1 98.19 71 PRO B N 1
ATOM 1367 C CA . PRO B 1 71 ? -5.438 -16.281 6.652 1 98.19 71 PRO B CA 1
ATOM 1368 C C . PRO B 1 71 ? -5.406 -17.203 5.441 1 98.19 71 PRO B C 1
ATOM 1370 O O . PRO B 1 71 ? -4.395 -17.859 5.188 1 98.19 71 PRO B O 1
ATOM 1373 N N . ALA B 1 72 ? -6.5 -17.234 4.746 1 98.31 72 ALA B N 1
ATOM 1374 C CA . ALA B 1 72 ? -6.543 -18.094 3.561 1 98.31 72 ALA B CA 1
ATOM 1375 C C . ALA B 1 72 ? -5.516 -17.641 2.525 1 98.31 72 ALA B C 1
ATOM 1377 O O . ALA B 1 72 ? -4.863 -18.469 1.888 1 98.31 72 ALA B O 1
ATOM 1378 N N . LEU B 1 73 ? -5.371 -16.344 2.312 1 98.62 73 LEU B N 1
ATOM 1379 C CA . LEU B 1 73 ? -4.379 -15.797 1.391 1 98.62 73 LEU B CA 1
ATOM 1380 C C . LEU B 1 73 ? -2.967 -16.188 1.822 1 98.62 73 LEU B C 1
ATOM 1382 O O . LEU B 1 73 ? -2.162 -16.625 1.001 1 98.62 73 LEU B O 1
ATOM 1386 N N . ARG B 1 74 ? -2.633 -16.016 3.119 1 98.5 74 ARG B N 1
ATOM 1387 C CA . ARG B 1 74 ? -1.303 -16.344 3.621 1 98.5 74 ARG B CA 1
ATOM 1388 C C . ARG B 1 74 ? -0.982 -17.812 3.402 1 98.5 74 ARG B C 1
ATOM 1390 O O . ARG B 1 74 ? 0.124 -18.156 2.98 1 98.5 74 ARG B O 1
ATOM 1397 N N . ASP B 1 75 ? -1.969 -18.672 3.666 1 98.31 75 ASP B N 1
ATOM 1398 C CA . ASP B 1 75 ? -1.775 -20.094 3.469 1 98.31 75 ASP B CA 1
ATOM 1399 C C . ASP B 1 75 ? -1.496 -20.422 2 1 98.31 75 ASP B C 1
ATOM 1401 O O . ASP B 1 75 ? -0.614 -21.219 1.692 1 98.31 75 ASP B O 1
ATOM 1405 N N . TRP B 1 76 ? -2.273 -19.828 1.144 1 98.31 76 TRP B N 1
ATOM 1406 C CA . TRP B 1 76 ? -2.102 -20.047 -0.29 1 98.31 76 TRP B CA 1
ATOM 1407 C C . TRP B 1 76 ? -0.727 -19.562 -0.748 1 98.31 76 TRP B C 1
ATOM 1409 O O . TRP B 1 76 ? -0.031 -20.266 -1.481 1 98.31 76 TRP B O 1
ATOM 1419 N N . LEU B 1 77 ? -0.278 -18.359 -0.303 1 98.25 77 LEU B N 1
ATOM 1420 C CA . LEU B 1 77 ? 1.036 -17.812 -0.635 1 98.25 77 LEU B CA 1
ATOM 1421 C C . LEU B 1 77 ? 2.145 -18.734 -0.135 1 98.25 77 LEU B C 1
ATOM 1423 O O . LEU B 1 77 ? 3.125 -18.969 -0.844 1 98.25 77 LEU B O 1
ATOM 1427 N N . ARG B 1 78 ? 1.976 -19.203 1.088 1 97.62 78 ARG B N 1
ATOM 1428 C CA . ARG B 1 78 ? 2.969 -20.109 1.674 1 97.62 78 ARG B CA 1
ATOM 1429 C C . ARG B 1 78 ? 3.127 -21.375 0.838 1 97.62 78 ARG B C 1
ATOM 1431 O O . ARG B 1 78 ? 4.246 -21.812 0.585 1 97.62 78 ARG B O 1
ATOM 1438 N N . ALA B 1 79 ? 2.049 -21.906 0.387 1 97.5 79 ALA B N 1
ATOM 1439 C CA . ALA B 1 79 ? 2.059 -23.141 -0.39 1 97.5 79 ALA B CA 1
ATOM 1440 C C . ALA B 1 79 ? 2.74 -22.938 -1.74 1 97.5 79 ALA B C 1
ATOM 1442 O O . ALA B 1 79 ? 3.35 -23.859 -2.281 1 97.5 79 ALA B O 1
ATOM 1443 N N . GLN B 1 80 ? 2.666 -21.734 -2.305 1 95.94 80 GLN B N 1
ATOM 1444 C CA . GLN B 1 80 ? 3.205 -21.438 -3.627 1 95.94 80 GLN B CA 1
ATOM 1445 C C . GLN B 1 80 ? 4.637 -20.922 -3.535 1 95.94 80 GLN B C 1
ATOM 1447 O O . GLN B 1 80 ? 5.32 -20.781 -4.551 1 95.94 80 GLN B O 1
ATOM 1452 N N . HIS B 1 81 ? 5.156 -20.672 -2.348 1 95.88 81 HIS B N 1
ATOM 1453 C CA . HIS B 1 81 ? 6.414 -19.938 -2.191 1 95.88 81 HIS B CA 1
ATOM 1454 C C . HIS B 1 81 ? 7.609 -20.875 -2.352 1 95.88 81 HIS B C 1
ATOM 1456 O O . HIS B 1 81 ? 7.617 -21.984 -1.812 1 95.88 81 HIS B O 1
ATOM 1462 N N . PRO B 1 82 ? 8.672 -20.453 -2.979 1 94.5 82 PRO B N 1
ATOM 1463 C CA . PRO B 1 82 ? 9.867 -21.281 -3.154 1 94.5 82 PRO B CA 1
ATOM 1464 C C . PRO B 1 82 ? 10.766 -21.281 -1.918 1 94.5 82 PRO B C 1
ATOM 1466 O O . PRO B 1 82 ? 11.625 -22.156 -1.784 1 94.5 82 PRO B O 1
ATOM 1469 N N . TYR B 1 83 ? 10.625 -20.312 -1.055 1 92.94 83 TYR B N 1
ATOM 1470 C CA . TYR B 1 83 ? 11.492 -20.219 0.117 1 92.94 83 TYR B CA 1
ATOM 1471 C C . TYR B 1 83 ? 11 -21.125 1.23 1 92.94 83 TYR B C 1
ATOM 1473 O O . TYR B 1 83 ? 9.797 -21.281 1.437 1 92.94 83 TYR B O 1
ATOM 1481 N N . GLU B 1 84 ? 11.883 -21.625 1.979 1 91.44 84 GLU B N 1
ATOM 1482 C CA . GLU B 1 84 ? 11.547 -22.422 3.156 1 91.44 84 GLU B CA 1
ATOM 1483 C C . GLU B 1 84 ? 10.906 -21.562 4.238 1 91.44 84 GLU B C 1
ATOM 1485 O O . GLU B 1 84 ? 9.938 -21.984 4.879 1 91.44 84 GLU B O 1
ATOM 1490 N N . VAL B 1 85 ? 11.508 -20.375 4.453 1 93.69 85 VAL B N 1
ATOM 1491 C CA . VAL B 1 85 ? 10.969 -19.438 5.434 1 93.69 85 VAL B CA 1
ATOM 1492 C C . VAL B 1 85 ? 10.602 -18.125 4.746 1 93.69 85 VAL B C 1
ATOM 1494 O O . VAL B 1 85 ? 11.352 -17.156 4.805 1 93.69 85 VAL B O 1
ATOM 1497 N N . PRO B 1 86 ? 9.477 -18.078 4.145 1 96.56 86 PRO B N 1
ATOM 1498 C CA . PRO B 1 86 ? 9.094 -16.875 3.406 1 96.56 86 PRO B CA 1
ATOM 1499 C C . PRO B 1 86 ? 8.688 -15.727 4.32 1 96.56 86 PRO B C 1
ATOM 1501 O O . PRO B 1 86 ? 8.148 -15.953 5.406 1 96.56 86 PRO B O 1
ATOM 1504 N N . GLN B 1 87 ? 9.031 -14.539 3.957 1 96.94 87 GLN B N 1
ATOM 1505 C CA . GLN B 1 87 ? 8.43 -13.352 4.562 1 96.94 87 GLN B CA 1
ATOM 1506 C C . GLN B 1 87 ? 6.938 -13.273 4.254 1 96.94 87 GLN B C 1
ATOM 1508 O O . GLN B 1 87 ? 6.543 -13.148 3.094 1 96.94 87 GLN B O 1
ATOM 1513 N N . LEU B 1 88 ? 6.082 -13.422 5.203 1 98.25 88 LEU B N 1
ATOM 1514 C CA . LEU B 1 88 ? 4.645 -13.188 5.129 1 98.25 88 LEU B CA 1
ATOM 1515 C C . LEU B 1 88 ? 4.184 -12.273 6.258 1 98.25 88 LEU B C 1
ATOM 1517 O O . LEU B 1 88 ? 3.926 -12.734 7.371 1 98.25 88 LEU B O 1
ATOM 1521 N N . LEU B 1 89 ? 4.027 -10.977 5.953 1 98 89 LEU B N 1
ATOM 1522 C CA . LEU B 1 89 ? 3.625 -9.969 6.926 1 98 89 LEU B CA 1
ATOM 1523 C C . LEU B 1 89 ? 2.18 -9.539 6.695 1 98 89 LEU B C 1
ATOM 1525 O O . LEU B 1 89 ? 1.746 -9.398 5.547 1 98 89 LEU B O 1
ATOM 1529 N N . THR B 1 90 ? 1.453 -9.406 7.758 1 98.38 90 THR B N 1
ATOM 1530 C CA . THR B 1 90 ? 0.077 -8.93 7.672 1 98.38 90 THR B CA 1
ATOM 1531 C C . THR B 1 90 ? -0.144 -7.742 8.602 1 98.38 90 THR B C 1
ATOM 1533 O O . THR B 1 90 ? 0.325 -7.746 9.742 1 98.38 90 THR B O 1
ATOM 1536 N N . HIS B 1 91 ? -0.773 -6.699 8.125 1 97 91 HIS B N 1
ATOM 1537 C CA . HIS B 1 91 ? -1.237 -5.625 8.992 1 97 91 HIS B CA 1
ATOM 1538 C C . HIS B 1 91 ? -2.547 -5.031 8.484 1 97 91 HIS B C 1
ATOM 1540 O O . HIS B 1 91 ? -2.871 -5.156 7.301 1 97 91 HIS B O 1
ATOM 1546 N N . ALA B 1 92 ? -3.287 -4.492 9.414 1 97.88 92 ALA B N 1
ATOM 1547 C CA . ALA B 1 92 ? -4.539 -3.811 9.086 1 97.88 92 ALA B CA 1
ATOM 1548 C C . ALA B 1 92 ? 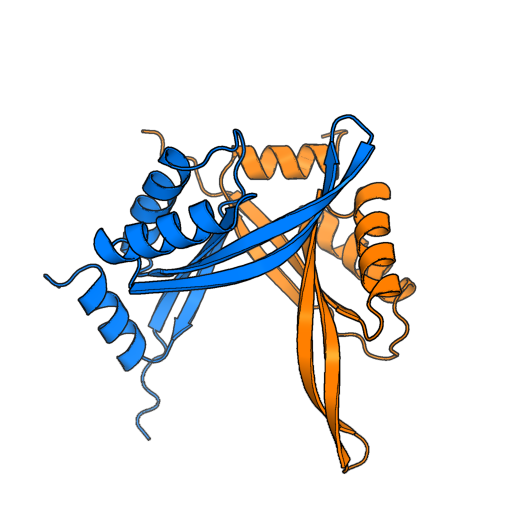-4.289 -2.346 8.734 1 97.88 92 ALA B C 1
ATOM 1550 O O . ALA B 1 92 ? -3.432 -1.696 9.336 1 97.88 92 ALA B O 1
ATOM 1551 N N . VAL B 1 93 ? -5.023 -1.885 7.777 1 97.5 93 VAL B N 1
ATOM 1552 C CA . VAL B 1 93 ? -4.961 -0.478 7.395 1 97.5 93 VAL B CA 1
ATOM 1553 C C . VAL B 1 93 ? -6.371 0.089 7.27 1 97.5 93 VAL B C 1
ATOM 1555 O O . VAL B 1 93 ? -7.32 -0.647 6.984 1 97.5 93 VAL B O 1
ATOM 1558 N N . GLN B 1 94 ? -6.426 1.393 7.461 1 97.38 94 GLN B N 1
ATOM 1559 C CA . GLN B 1 94 ? -7.703 2.072 7.273 1 97.38 94 GLN B CA 1
ATOM 1560 C C . GLN B 1 94 ? -7.93 2.412 5.805 1 97.38 94 GLN B C 1
ATOM 1562 O O . GLN B 1 94 ? -7 2.816 5.102 1 97.38 94 GLN B O 1
ATOM 1567 N N . ALA B 1 95 ? -9.211 2.215 5.383 1 97 95 ALA B N 1
ATOM 1568 C CA . ALA B 1 95 ? -9.609 2.549 4.016 1 97 95 ALA B CA 1
ATOM 1569 C C . ALA B 1 95 ? -11.008 3.166 3.99 1 97 95 ALA B C 1
ATOM 1571 O O . ALA B 1 95 ? -11.781 3.008 4.938 1 97 95 ALA B O 1
ATOM 1572 N N . GLU B 1 96 ? -11.258 3.877 2.922 1 94.88 96 GLU B N 1
ATOM 1573 C CA . GLU B 1 96 ? -12.602 4.422 2.74 1 94.88 96 GLU B CA 1
ATOM 1574 C C . GLU B 1 96 ? -13.625 3.309 2.541 1 94.88 96 GLU B C 1
ATOM 1576 O O . GLU B 1 96 ? -13.297 2.238 2.025 1 94.88 96 GLU B O 1
ATOM 1581 N N . GLN B 1 97 ? -14.844 3.611 2.842 1 95 97 GLN B N 1
ATOM 1582 C CA . GLN B 1 97 ? -15.898 2.6 2.822 1 95 97 GLN B CA 1
ATOM 1583 C C . GLN B 1 97 ? -16.109 2.049 1.415 1 95 97 GLN B C 1
ATOM 1585 O O . GLN B 1 97 ? -16.312 0.847 1.237 1 95 97 GLN B O 1
ATOM 1590 N N . ASP B 1 98 ? -16.094 2.916 0.495 1 94.81 98 ASP B N 1
ATOM 1591 C CA . ASP B 1 98 ? -16.344 2.451 -0.866 1 94.81 98 ASP B CA 1
ATOM 1592 C C . ASP B 1 98 ? -15.219 1.533 -1.346 1 94.81 98 ASP B C 1
ATOM 1594 O O . ASP B 1 98 ? -15.469 0.568 -2.07 1 94.81 98 ASP B O 1
ATOM 1598 N N . TYR B 1 99 ? -14.023 1.782 -0.947 1 96.56 99 TYR B N 1
ATOM 1599 C CA . TYR B 1 99 ? -12.914 0.911 -1.299 1 96.56 99 TYR B CA 1
ATOM 1600 C C . TYR B 1 99 ? -13.023 -0.435 -0.594 1 96.56 99 TYR B C 1
ATOM 1602 O O . TYR B 1 99 ? -12.742 -1.479 -1.187 1 96.56 99 TYR B O 1
ATOM 1610 N N . VAL B 1 100 ? -13.406 -0.414 0.623 1 96.94 100 VAL B N 1
ATOM 1611 C CA . VAL B 1 100 ? -13.609 -1.651 1.369 1 96.94 100 VAL B CA 1
ATOM 1612 C C . VAL B 1 100 ? -14.688 -2.496 0.685 1 96.94 100 VAL B C 1
ATOM 1614 O O . VAL B 1 100 ? -14.539 -3.715 0.562 1 96.94 100 VAL B O 1
ATOM 1617 N N . GLN B 1 101 ? -15.711 -1.873 0.259 1 95.75 101 GLN B N 1
ATOM 1618 C CA . GLN B 1 101 ? -16.781 -2.572 -0.45 1 95.75 101 GLN B CA 1
ATOM 1619 C C . GLN B 1 101 ? -16.266 -3.166 -1.761 1 95.75 101 GLN B C 1
ATOM 1621 O O . GLN B 1 101 ? -16.625 -4.285 -2.125 1 95.75 101 GLN B O 1
ATOM 1626 N N . TRP B 1 102 ? -15.469 -2.428 -2.451 1 96.25 102 TRP B N 1
ATOM 1627 C CA . TRP B 1 102 ? -14.875 -2.926 -3.686 1 96.25 102 TRP B CA 1
ATOM 1628 C C . TRP B 1 102 ? -14.023 -4.164 -3.416 1 96.25 102 TRP B C 1
ATOM 1630 O O . TRP B 1 102 ? -14.133 -5.168 -4.125 1 96.25 102 TRP B O 1
ATOM 1640 N N . VAL B 1 103 ? -13.219 -4.102 -2.342 1 97.5 103 VAL B N 1
ATOM 1641 C CA . VAL B 1 103 ? -12.398 -5.242 -1.951 1 97.5 103 VAL B CA 1
ATOM 1642 C C . VAL B 1 103 ? -13.289 -6.445 -1.649 1 97.5 103 VAL B C 1
ATOM 1644 O O . VAL B 1 103 ? -13.016 -7.559 -2.107 1 97.5 103 VAL B O 1
ATOM 1647 N N . ALA B 1 104 ? -14.344 -6.219 -0.942 1 96.94 104 ALA B N 1
ATOM 1648 C CA . ALA B 1 104 ? -15.273 -7.285 -0.581 1 96.94 104 ALA B CA 1
ATOM 1649 C C . ALA B 1 104 ? -15.883 -7.93 -1.823 1 96.94 104 ALA B C 1
ATOM 1651 O O . ALA B 1 104 ? -16 -9.156 -1.899 1 96.94 104 ALA B O 1
ATOM 1652 N N . GLN B 1 105 ? -16.219 -7.137 -2.771 1 96.06 105 GLN B N 1
ATOM 1653 C CA . GLN B 1 105 ? -16.812 -7.637 -4 1 96.06 105 GLN B CA 1
ATOM 1654 C C . GLN B 1 105 ? -15.836 -8.516 -4.777 1 96.06 105 GLN B C 1
ATOM 1656 O O . GLN B 1 105 ? -16.25 -9.445 -5.473 1 96.06 105 GLN B O 1
ATOM 1661 N N . GLN B 1 106 ? -14.578 -8.234 -4.664 1 96.44 106 GLN B N 1
ATOM 1662 C CA . GLN B 1 106 ? -13.562 -8.977 -5.398 1 96.44 106 GLN B CA 1
ATOM 1663 C C . GLN B 1 106 ? -13.258 -10.312 -4.719 1 96.44 106 GLN B C 1
ATOM 1665 O O . GLN B 1 106 ? -12.969 -11.305 -5.391 1 96.44 106 GLN B O 1
ATOM 1670 N N . VAL B 1 107 ? -13.352 -10.375 -3.332 1 96.56 107 VAL B N 1
ATOM 1671 C CA . VAL B 1 107 ? -12.812 -11.539 -2.635 1 96.56 107 VAL B CA 1
ATOM 1672 C C . VAL B 1 107 ? -13.953 -12.367 -2.051 1 96.56 107 VAL B C 1
ATOM 1674 O O . VAL B 1 107 ? -13.781 -13.555 -1.76 1 96.56 107 VAL B O 1
ATOM 1677 N N . ASP B 1 108 ? -14.992 -11.805 -1.725 1 89.5 108 ASP B N 1
ATOM 1678 C CA . ASP B 1 108 ? -16.156 -12.5 -1.183 1 89.5 108 ASP B CA 1
ATOM 1679 C C . ASP B 1 108 ? -17.453 -11.992 -1.826 1 89.5 108 ASP B C 1
ATOM 1681 O O . ASP B 1 108 ? -18.281 -11.383 -1.158 1 89.5 108 ASP B O 1
ATOM 1685 N N . PRO B 1 109 ? -17.594 -12.359 -3.051 1 77.94 109 PRO B N 1
ATOM 1686 C CA . PRO B 1 109 ? -18.734 -11.766 -3.75 1 77.94 109 PRO B CA 1
ATOM 1687 C C . PRO B 1 109 ? -20.078 -12.227 -3.176 1 77.94 109 PRO B C 1
ATOM 1689 O O . PRO B 1 109 ? -21.109 -11.609 -3.445 1 77.94 109 PRO B O 1
ATOM 1692 N N . LEU B 1 110 ? -20.094 -13.25 -2.572 1 73.19 110 LEU B N 1
ATOM 1693 C CA . LEU B 1 110 ? -21.359 -13.703 -2.027 1 73.19 110 LEU B CA 1
ATOM 1694 C C . LEU B 1 110 ? -21.734 -12.922 -0.769 1 73.19 110 LEU B C 1
ATOM 1696 O O . LEU B 1 110 ? -22.859 -13 -0.296 1 73.19 110 LEU B O 1
ATOM 1700 N N . ARG B 1 111 ? -21.062 -12.062 -0.316 1 57.59 111 ARG B N 1
ATOM 1701 C CA . ARG B 1 111 ? -21.453 -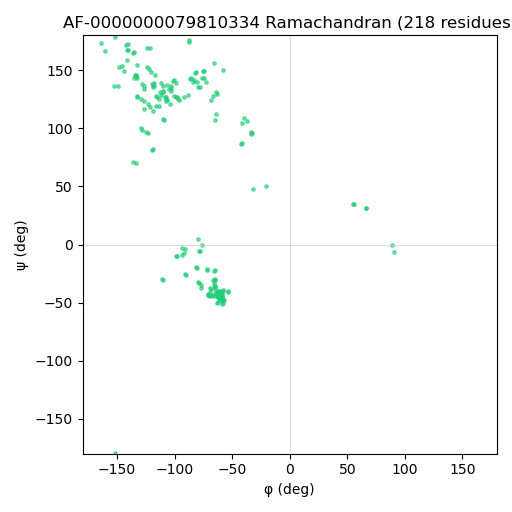11.227 0.818 1 57.59 111 ARG B CA 1
ATOM 1702 C C . ARG B 1 111 ? -22.109 -9.93 0.348 1 57.59 111 ARG B C 1
ATOM 1704 O O . ARG B 1 111 ? -21.734 -9.383 -0.689 1 57.59 111 ARG B O 1
#

Solvent-accessible surface area (backbone atoms only — not comparable to full-atom values): 11892 Å² total; per-residue (Å²): 125,82,76,60,66,70,38,68,31,22,38,42,35,36,69,29,80,42,67,70,57,39,52,50,51,41,52,47,35,40,73,71,25,42,20,50,44,62,47,78,42,74,34,34,39,21,30,69,57,97,85,38,84,42,79,39,69,30,29,36,38,46,29,38,27,45,61,88,41,42,64,62,34,52,52,53,50,57,75,70,45,90,56,92,72,57,62,53,37,35,40,77,43,80,34,52,46,70,57,50,49,53,36,39,51,49,43,40,56,91,105,128,80,73,63,64,66,39,70,32,23,38,40,35,36,67,31,80,40,67,71,58,40,52,50,49,35,48,46,36,32,75,70,26,44,20,32,34,24,34,40,32,82,47,75,47,72,51,73,57,95,84,39,84,43,80,39,68,32,29,36,38,45,29,37,26,46,62,89,41,43,64,61,34,52,53,54,51,58,74,70,46,90,56,92,80,65,62,76,46,74,49,76,33,32,26,44,50,68,40,51,51,52,35,40,53,48,43,42,59,89,108

Nearest PDB structures (foldseek):
  1o5j-assembly1_A  TM=9.653E-01  e=2.982E-10  Thermotoga maritima
  1vhf-assembly1_A  TM=9.692E-01  e=5.146E-10  Thermotoga maritima
  1kr4-assembly1_A  TM=9.645E-01  e=5.809E-10  Thermotoga maritima
  8t6c-assembly1_E  TM=9.663E-01  e=8.881E-10  synthetic construct
  1p1l-assembly1_A  TM=9.229E-01  e=1.629E-09  Archaeoglobus fulgidus

Foldseek 3Di:
DPPQDWDKWKKKKWKDQDDVLLVVLQVVCLVQLLFVHKDKDWDWDWDDDPRDIDTGIMIMIIGIAHPVSLVVSQVVCCVSGPDPDIDIDMDMDTDGPVVNVSRCCRRPVVD/DPPQPWDKWKKKKWKAQDPVLQVVLQVVCLVQLLFVHKDKDKDWDWDADPNDTDTGIMIMIIGIAHPVSLVVSQVVCCVSGPDPDIDIDMDMDTDGPVVNVSRCCRRPVVD

Radius of gyration: 18.26 Å; Cα contacts (8 Å, |Δi|>4): 464; chains: 2; bounding box: 50×50×43 Å

pLDDT: mean 93.66, std 12.25, range [28.28, 98.94]

InterPro domains:
  IPR004323 Divalent ion tolerance protein, CutA [PF03091] (11-105)
  IPR004323 Divalent ion tolerance protein, CutA [PTHR23419] (4-107)
  IPR011322 Nitrogen regulatory PII-like, alpha/beta [SSF54913] (7-108)
  IPR015867 Nitrogen regulatory protein PII/ATP phosphoribosyltransferase, C-terminal [G3DSA:3.30.70.120] (6-109)

Organism: NCBI:txid164759